Protein AF-A0A015JBI1-F1 (afdb_monomer_lite)

Foldseek 3Di:
DDDDDPPPDPPPCPDPDPVVLVVLLVVLVVVCVVVDVVLVVVLVPPPDDPCLLVVLQVLPPDDDDDPVQVSVQVSLSSLLSQLVVVVVVVDDLQRSLQVSQVSNLHDPVSSVLSSVQNVSCVSRVGGDRPPVVVPPPDPDPCPDPRLVVVLVVVCVVVVVPDDPVRVVCCCQVPVCVSVVNDDDDPDD

Secondary structure (DSSP, 8-state):
--------------S-SHHHHHHHHHHHHHHHHHH-SHHHHHHH----TTSTTHHHHTTTS--SSS-HHHHHHHHHHHHHHHHHHHHHTT--HHHHHHHHHHHTT--HHHHHHHHHHHHHHHHHSSPPP-GGGGG----SGGG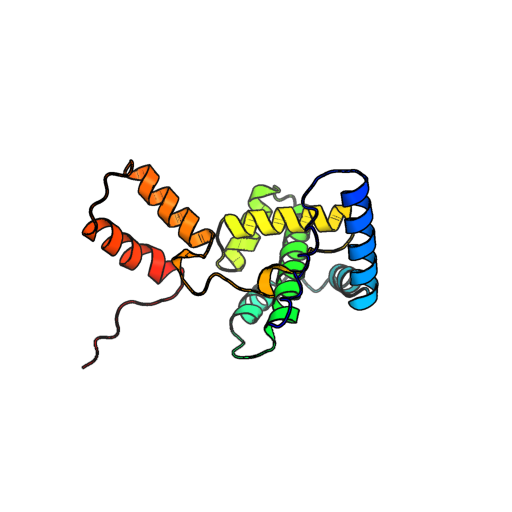-HHHHHHHHHHHHHTTT---HHHHHHHIIIIITGGGT--S-----

Sequence (188 aa):
METLKKFKRPLVNLGNSRTTKYRKKIKASENQKKNGQTLFQLLSKKSSQENLGSELQDIDNQNEGELKEKNGHKMRLKATQYYFHLLERGHSKLNASQMVAEMLNRGVWFARCVRSWAKAFKNYGDIPKDNRRQYFKGSSLIDDEDIQLKVASYLRQHKFDVTVNSFCNFVNEEILPSIGIENKTTIR

pLDDT: mean 71.08, std 17.59, range [32.5, 94.06]

Radius of gyration: 20.52 Å; chains: 1; bounding box: 66×52×52 Å

Structure (mmCIF, N/CA/C/O backbone):
data_AF-A0A015JBI1-F1
#
_entry.id   AF-A0A015JBI1-F1
#
loop_
_atom_site.group_PDB
_atom_site.id
_atom_site.type_symbol
_atom_site.label_atom_id
_atom_site.label_alt_id
_atom_site.label_comp_id
_atom_site.label_asym_id
_atom_site.label_entity_id
_atom_site.label_seq_id
_atom_site.pdbx_PDB_ins_code
_atom_site.Cartn_x
_atom_site.Cartn_y
_atom_site.Cartn_z
_atom_site.occupancy
_atom_site.B_iso_or_equiv
_atom_site.auth_seq_id
_atom_site.auth_comp_id
_atom_site.auth_asym_id
_atom_site.auth_atom_id
_atom_site.pdbx_PDB_model_num
ATOM 1 N N . MET A 1 1 ? -43.935 8.829 -20.723 1.00 40.88 1 MET A N 1
ATOM 2 C CA . MET A 1 1 ? -43.274 7.762 -19.937 1.00 40.88 1 MET A CA 1
ATOM 3 C C . MET A 1 1 ? -42.010 7.354 -20.677 1.00 40.88 1 MET A C 1
ATOM 5 O O . MET A 1 1 ? -42.057 6.471 -21.523 1.00 40.88 1 MET A O 1
ATOM 9 N N . GLU A 1 2 ? -40.905 8.064 -20.449 1.00 47.34 2 GLU A N 1
ATOM 10 C CA . GLU A 1 2 ? -39.621 7.738 -21.078 1.00 47.34 2 GLU A CA 1
ATOM 11 C C . GLU A 1 2 ? -39.085 6.420 -20.510 1.00 47.34 2 GLU A C 1
ATOM 13 O O . GLU A 1 2 ? -38.952 6.242 -19.298 1.00 47.34 2 GLU A O 1
ATOM 18 N N . THR A 1 3 ? -38.797 5.463 -21.386 1.00 50.22 3 THR A N 1
ATOM 19 C CA . THR A 1 3 ? -38.217 4.179 -20.996 1.00 50.22 3 THR A CA 1
ATOM 20 C C . THR A 1 3 ? -36.777 4.394 -20.541 1.00 50.22 3 THR A C 1
ATOM 22 O O . THR A 1 3 ? -35.885 4.605 -21.365 1.00 50.22 3 THR A O 1
ATOM 25 N N . LEU A 1 4 ? -36.534 4.323 -19.230 1.00 53.81 4 LEU A N 1
ATOM 26 C CA . LEU A 1 4 ? -35.191 4.381 -18.653 1.00 53.81 4 LEU A CA 1
ATOM 27 C C . LEU A 1 4 ? -34.307 3.281 -19.262 1.00 53.81 4 LEU A C 1
ATOM 29 O O . LEU A 1 4 ? -34.479 2.084 -19.007 1.00 53.81 4 LEU A O 1
ATOM 33 N N . LYS A 1 5 ? -33.341 3.697 -20.086 1.00 53.53 5 LYS A N 1
ATOM 34 C CA . LYS A 1 5 ? -32.366 2.822 -20.742 1.00 53.53 5 LYS A CA 1
ATOM 35 C C . LYS A 1 5 ? -31.502 2.176 -19.657 1.00 53.53 5 LYS A C 1
ATOM 37 O O . LYS A 1 5 ? -30.663 2.834 -19.044 1.00 53.53 5 LYS A O 1
ATOM 42 N N . LYS A 1 6 ? -31.709 0.883 -19.386 1.00 47.25 6 LYS A N 1
ATOM 43 C CA . LYS A 1 6 ? -30.896 0.130 -18.419 1.00 47.25 6 LYS A CA 1
ATOM 44 C C . LYS A 1 6 ? -29.436 0.139 -18.882 1.00 47.25 6 LYS A C 1
ATOM 46 O O . LYS A 1 6 ? -29.068 -0.595 -19.799 1.00 47.25 6 LYS A O 1
ATOM 51 N N . PHE A 1 7 ? -28.595 0.949 -18.241 1.00 46.84 7 PHE A N 1
ATOM 52 C CA . PHE A 1 7 ? -27.147 0.882 -18.408 1.00 46.84 7 PHE A CA 1
ATOM 53 C C . PHE A 1 7 ? -26.671 -0.499 -17.942 1.00 46.84 7 PHE A C 1
ATOM 55 O O . PHE A 1 7 ? -26.596 -0.779 -16.744 1.00 46.84 7 PHE A O 1
ATOM 62 N N . LYS A 1 8 ? -26.355 -1.390 -18.889 1.00 51.53 8 LYS A N 1
ATOM 63 C CA . LYS A 1 8 ? -25.637 -2.629 -18.582 1.00 51.53 8 LYS A CA 1
ATOM 64 C C . LYS A 1 8 ? -24.256 -2.227 -18.074 1.00 51.53 8 LYS A C 1
ATOM 66 O O . LYS A 1 8 ? -23.408 -1.806 -18.858 1.00 51.53 8 LYS A O 1
ATOM 71 N N . ARG A 1 9 ? -24.028 -2.336 -16.762 1.00 50.50 9 ARG A N 1
ATOM 72 C CA . ARG A 1 9 ? -22.676 -2.213 -16.206 1.00 50.50 9 ARG A CA 1
ATOM 73 C C . ARG A 1 9 ? -21.798 -3.254 -16.910 1.00 50.50 9 ARG A C 1
ATOM 75 O O . ARG A 1 9 ? -22.197 -4.422 -16.948 1.00 50.50 9 ARG A O 1
ATOM 82 N N . PRO A 1 10 ? -20.643 -2.882 -17.484 1.00 53.31 10 PRO A N 1
ATOM 83 C CA . PRO A 1 10 ? -19.740 -3.878 -18.034 1.00 53.31 10 PRO A CA 1
ATOM 84 C C . PRO A 1 10 ? -19.352 -4.834 -16.906 1.00 53.31 10 PRO A C 1
ATOM 86 O O . PRO A 1 10 ? -18.936 -4.399 -15.832 1.00 53.31 10 PRO A O 1
ATOM 89 N N . LEU A 1 11 ? -19.525 -6.138 -17.132 1.00 47.62 11 LEU A N 1
ATOM 90 C CA . LEU A 1 11 ? -19.112 -7.158 -16.173 1.00 47.62 11 LEU A CA 1
ATOM 91 C C . LEU A 1 11 ? -17.609 -7.004 -15.923 1.00 47.62 11 LEU A C 1
ATOM 93 O O . LEU A 1 11 ? -16.777 -7.332 -16.780 1.00 47.62 11 LEU A O 1
ATOM 97 N N . VAL A 1 12 ? -17.257 -6.487 -14.745 1.00 50.44 12 VAL A N 1
ATOM 98 C CA . VAL A 1 12 ? -15.873 -6.419 -14.285 1.00 50.44 12 VAL A CA 1
ATOM 99 C C . VAL A 1 12 ? -15.465 -7.848 -13.958 1.00 50.44 12 VAL A C 1
ATOM 101 O O . VAL A 1 12 ? -15.754 -8.383 -12.892 1.00 50.44 12 VAL A O 1
ATOM 104 N N . ASN A 1 13 ? -14.845 -8.509 -14.931 1.00 53.72 13 ASN A N 1
ATOM 105 C CA . ASN A 1 13 ? -14.406 -9.889 -14.798 1.00 53.72 13 ASN A CA 1
ATOM 106 C C . ASN A 1 13 ? -13.188 -9.942 -13.863 1.00 53.72 13 ASN A C 1
ATOM 108 O O . ASN A 1 13 ? -12.040 -9.843 -14.298 1.00 53.72 13 ASN A O 1
ATOM 112 N N . LEU A 1 14 ? -13.454 -10.082 -12.565 1.00 55.12 14 LEU A N 1
ATOM 113 C CA . LEU A 1 14 ? -12.445 -10.206 -11.508 1.00 55.12 14 LEU A CA 1
ATOM 114 C C . LEU A 1 14 ? -11.926 -11.647 -11.336 1.00 55.12 14 LEU A C 1
ATOM 116 O O . LEU A 1 14 ? -11.033 -11.883 -10.530 1.00 55.12 14 LEU A O 1
ATOM 120 N N . GLY A 1 15 ? -12.431 -12.598 -12.128 1.00 60.72 15 GLY A N 1
ATOM 121 C CA . GLY A 1 15 ? -12.088 -14.017 -12.033 1.00 60.72 15 GLY A CA 1
ATOM 122 C C . GLY A 1 15 ? -10.672 -14.392 -12.496 1.00 60.72 15 GLY A C 1
ATOM 123 O O . GLY A 1 15 ? -9.935 -13.608 -13.102 1.00 60.72 15 GLY A O 1
ATOM 124 N N . ASN A 1 16 ? -10.304 -15.645 -12.223 1.00 67.69 16 ASN A N 1
ATOM 125 C CA . ASN A 1 16 ? -9.007 -16.234 -12.575 1.00 67.69 16 ASN A CA 1
ATOM 126 C C . ASN A 1 16 ? -9.079 -17.184 -13.791 1.00 67.69 16 ASN A C 1
ATOM 128 O O . ASN A 1 16 ? -8.169 -17.985 -14.009 1.00 67.69 16 ASN A O 1
ATOM 132 N N . SER A 1 17 ? -10.162 -17.119 -14.574 1.00 79.56 17 SER A N 1
ATOM 133 C CA . SER A 1 17 ? -10.359 -17.985 -15.741 1.00 79.56 17 SER A CA 1
ATOM 134 C C . SER A 1 17 ? -9.333 -17.698 -16.844 1.00 79.56 17 SER A C 1
ATOM 136 O O . SER A 1 17 ? -8.745 -16.610 -16.919 1.00 79.56 17 SER A O 1
ATOM 138 N N . ARG A 1 18 ? -9.134 -18.674 -17.742 1.00 76.81 18 ARG A N 1
ATOM 139 C CA . ARG A 1 18 ? -8.237 -18.548 -18.903 1.00 76.81 18 ARG A CA 1
ATOM 140 C C . ARG A 1 18 ? -8.594 -17.322 -19.753 1.00 76.81 18 ARG A C 1
ATOM 142 O O . ARG A 1 18 ? -7.717 -16.525 -20.085 1.00 76.81 18 ARG A O 1
ATOM 149 N N . THR A 1 19 ? -9.886 -17.119 -20.003 1.00 75.19 19 THR A N 1
ATOM 150 C CA . THR A 1 19 ? -10.426 -15.972 -20.746 1.00 75.19 19 THR A CA 1
ATOM 151 C C . THR A 1 19 ? -10.099 -14.643 -20.067 1.00 75.19 19 THR A C 1
ATOM 153 O O . THR A 1 19 ? -9.666 -13.696 -20.725 1.00 75.19 19 THR A O 1
ATOM 156 N N . THR A 1 20 ? -10.248 -14.558 -18.741 1.00 77.25 20 THR A N 1
ATOM 157 C CA . THR A 1 20 ? -9.944 -13.331 -17.995 1.00 77.25 20 THR A CA 1
ATOM 158 C C . THR A 1 20 ? -8.451 -13.001 -18.022 1.00 77.25 20 THR A C 1
ATOM 160 O O . THR A 1 20 ? -8.090 -11.840 -18.219 1.00 77.25 20 THR A O 1
ATOM 163 N N . LYS A 1 21 ? -7.572 -14.003 -17.879 1.00 78.38 21 LYS A N 1
ATOM 164 C CA . LYS A 1 21 ? -6.112 -13.818 -17.985 1.00 78.38 21 LYS A CA 1
ATOM 165 C C . LYS A 1 21 ? -5.699 -13.308 -19.367 1.00 78.38 21 LYS A C 1
ATOM 167 O O . LYS A 1 21 ? -4.930 -12.353 -19.454 1.00 78.38 21 LYS A O 1
ATOM 172 N N . TYR A 1 22 ? -6.248 -13.898 -20.432 1.00 80.38 22 TYR A N 1
ATOM 173 C CA . TYR A 1 22 ? -5.978 -13.483 -21.811 1.00 80.38 22 TYR A CA 1
ATOM 174 C C . TYR A 1 22 ? -6.364 -12.016 -22.057 1.00 80.38 22 TYR A C 1
ATOM 176 O O . TYR A 1 22 ? -5.545 -11.229 -22.525 1.00 80.38 22 TYR A O 1
ATOM 184 N N . ARG A 1 23 ? -7.568 -11.604 -21.637 1.00 76.44 23 ARG A N 1
ATOM 185 C CA . ARG A 1 23 ? -8.025 -10.208 -21.771 1.00 76.44 23 ARG A CA 1
ATOM 186 C C . ARG A 1 23 ? -7.168 -9.220 -20.977 1.00 76.44 23 ARG A C 1
ATOM 188 O O . ARG A 1 23 ? -6.858 -8.146 -21.485 1.00 76.44 23 ARG A O 1
ATOM 195 N N . LYS A 1 24 ? -6.754 -9.577 -19.752 1.00 77.12 24 LYS A N 1
ATOM 196 C CA . LYS A 1 24 ? -5.825 -8.756 -18.948 1.00 77.12 24 LYS A CA 1
ATOM 197 C C . LYS A 1 24 ? -4.499 -8.538 -19.685 1.00 77.12 24 LYS A C 1
ATOM 199 O O . LYS A 1 24 ? -4.008 -7.415 -19.703 1.00 77.12 24 LYS A O 1
ATOM 204 N N . LYS A 1 25 ? -3.972 -9.580 -20.339 1.00 81.00 25 LYS A N 1
ATOM 205 C CA . LYS A 1 25 ? -2.743 -9.507 -21.143 1.00 81.00 25 LYS A CA 1
ATOM 206 C C . LYS A 1 25 ? -2.892 -8.589 -22.363 1.00 81.00 25 LYS A C 1
ATOM 208 O O . LYS A 1 25 ? -2.016 -7.762 -22.589 1.00 81.00 25 LYS A O 1
ATOM 213 N N . ILE A 1 26 ? -4.002 -8.682 -23.104 1.00 80.94 26 ILE A N 1
ATOM 214 C CA . ILE A 1 26 ? -4.281 -7.771 -24.233 1.00 80.94 26 ILE A CA 1
ATOM 215 C C . ILE A 1 26 ? -4.327 -6.319 -23.754 1.00 80.94 26 ILE A C 1
ATOM 217 O O . ILE A 1 26 ? -3.608 -5.478 -24.284 1.00 80.94 26 ILE A O 1
ATOM 221 N N . LYS A 1 27 ? -5.109 -6.037 -22.705 1.00 79.69 27 LYS A N 1
ATOM 222 C CA . LYS A 1 27 ? -5.266 -4.675 -22.179 1.00 79.69 27 LYS A CA 1
ATOM 223 C C . LYS A 1 27 ? -3.937 -4.080 -21.696 1.00 79.69 27 LYS A C 1
ATOM 225 O O . LYS A 1 27 ? -3.687 -2.898 -21.902 1.00 79.69 27 LYS A O 1
ATOM 230 N N . ALA A 1 28 ? -3.078 -4.891 -21.075 1.00 74.81 28 ALA A N 1
ATOM 231 C CA . ALA A 1 28 ? -1.731 -4.473 -20.689 1.00 74.81 28 ALA A CA 1
ATOM 232 C C . ALA A 1 28 ? -0.870 -4.115 -21.914 1.00 74.81 28 ALA A C 1
ATOM 234 O O . ALA A 1 28 ? -0.234 -3.067 -21.926 1.00 74.81 28 ALA A O 1
ATOM 235 N N . SER A 1 29 ? -0.908 -4.924 -22.978 1.00 74.56 29 SER A N 1
ATOM 236 C CA . SER A 1 29 ? -0.188 -4.627 -24.224 1.00 74.56 29 SER A CA 1
ATOM 237 C C . SER A 1 29 ? -0.685 -3.343 -24.901 1.00 74.56 29 SER A C 1
ATOM 239 O O . SER A 1 29 ? 0.114 -2.532 -25.364 1.00 74.56 29 SER A O 1
ATOM 241 N N . GLU A 1 30 ? -1.998 -3.103 -24.918 1.00 78.50 30 GLU A N 1
ATOM 242 C CA . GLU A 1 30 ? -2.571 -1.846 -25.417 1.00 78.50 30 GLU A CA 1
ATOM 243 C C . GLU A 1 30 ? -2.115 -0.641 -24.586 1.00 78.50 30 GLU A C 1
ATOM 245 O O . GLU A 1 30 ? -1.764 0.401 -25.139 1.00 78.50 30 GLU A O 1
ATOM 250 N N . ASN A 1 31 ? -2.084 -0.780 -23.259 1.00 72.19 31 ASN A N 1
ATOM 251 C CA . ASN A 1 31 ? -1.609 0.269 -22.362 1.00 72.19 31 ASN A CA 1
ATOM 252 C C . ASN A 1 31 ? -0.119 0.574 -22.558 1.00 72.19 31 ASN A C 1
ATOM 254 O O . ASN A 1 31 ? 0.244 1.747 -22.577 1.00 72.19 31 ASN A O 1
ATOM 258 N N . GLN A 1 32 ? 0.725 -0.444 -22.751 1.00 67.56 32 GLN A N 1
ATOM 259 C CA . GLN A 1 32 ? 2.146 -0.267 -23.075 1.00 67.56 32 GLN A CA 1
ATOM 260 C C . GLN A 1 32 ? 2.338 0.527 -24.369 1.00 67.56 32 GLN A C 1
ATOM 262 O O . GLN A 1 32 ? 3.143 1.452 -24.408 1.00 67.56 32 GLN A O 1
ATOM 267 N N . LYS A 1 33 ? 1.566 0.208 -25.418 1.00 70.88 33 LYS A N 1
ATOM 268 C CA . LYS A 1 33 ? 1.605 0.954 -26.686 1.00 70.88 33 LYS A CA 1
ATOM 269 C C . LYS A 1 33 ? 1.184 2.414 -26.496 1.00 70.88 33 LYS A C 1
ATOM 271 O O . LYS A 1 33 ? 1.823 3.302 -27.045 1.00 70.88 33 LYS A O 1
ATOM 276 N N . LYS A 1 34 ? 0.146 2.670 -25.688 1.00 69.00 34 LYS A N 1
ATOM 277 C CA . LYS A 1 34 ? -0.359 4.028 -25.400 1.00 69.00 34 LYS A CA 1
ATOM 278 C C . LYS A 1 34 ? 0.589 4.868 -24.545 1.00 69.00 34 LYS A C 1
ATOM 280 O O . LYS A 1 34 ? 0.677 6.071 -24.750 1.00 69.00 34 LYS A O 1
ATOM 285 N N . ASN A 1 35 ? 1.261 4.260 -23.572 1.00 62.84 35 ASN A N 1
ATOM 286 C CA . ASN A 1 35 ? 2.146 4.975 -22.649 1.00 62.84 35 ASN A CA 1
ATOM 287 C C . ASN A 1 35 ? 3.559 5.200 -23.232 1.00 62.84 35 ASN A C 1
ATOM 289 O O . ASN A 1 35 ? 4.393 5.837 -22.584 1.00 62.84 35 ASN A O 1
ATOM 293 N N . GLY A 1 36 ? 3.849 4.652 -24.419 1.00 54.88 36 GLY A N 1
ATOM 294 C CA . GLY A 1 36 ? 5.217 4.461 -24.897 1.00 54.88 36 GLY A CA 1
ATOM 295 C C . GLY A 1 36 ? 5.956 3.452 -24.011 1.00 54.88 36 GLY A C 1
ATOM 296 O O . GLY A 1 36 ? 5.516 3.121 -22.913 1.00 54.88 36 GLY A O 1
ATOM 297 N N . GLN A 1 37 ? 7.110 2.951 -24.436 1.00 54.75 37 GLN A N 1
ATOM 298 C CA . GLN A 1 37 ? 7.952 2.039 -23.643 1.00 54.75 37 GLN A CA 1
ATOM 299 C C . GLN A 1 37 ? 8.601 2.718 -22.410 1.00 54.75 37 GLN A C 1
ATOM 301 O O . GLN A 1 37 ? 9.701 2.352 -22.001 1.00 54.75 37 GLN A O 1
ATOM 306 N N . THR A 1 38 ? 7.922 3.688 -21.787 1.00 56.00 38 THR A N 1
ATOM 307 C CA . THR A 1 38 ? 8.390 4.540 -20.683 1.00 56.00 38 THR A CA 1
ATOM 308 C C . THR A 1 38 ? 8.986 3.733 -19.540 1.00 56.00 38 THR A C 1
ATOM 310 O O . THR A 1 38 ? 9.925 4.181 -18.895 1.00 56.00 38 THR A O 1
ATOM 313 N N . LEU A 1 39 ? 8.464 2.534 -19.283 1.00 55.16 39 LEU A N 1
ATOM 314 C CA . LEU A 1 39 ? 8.881 1.734 -18.141 1.00 55.16 39 LEU A CA 1
ATOM 315 C C . LEU A 1 39 ? 10.189 0.965 -18.358 1.00 55.16 39 LEU A C 1
ATOM 317 O O . LEU A 1 39 ? 11.022 0.960 -17.456 1.00 55.16 39 LEU A O 1
ATOM 321 N N . PHE A 1 40 ? 10.401 0.364 -19.536 1.00 55.22 40 PHE A N 1
ATOM 322 C CA . PHE A 1 40 ? 11.713 -0.196 -19.887 1.00 55.22 40 PHE A CA 1
ATOM 323 C C . PHE A 1 40 ? 12.753 0.922 -19.939 1.00 55.22 40 PHE A C 1
ATOM 325 O O . PHE A 1 40 ? 13.835 0.767 -19.398 1.00 55.22 40 PHE A O 1
ATOM 332 N N . GLN A 1 41 ? 12.387 2.089 -20.468 1.00 57.69 41 GLN A N 1
ATOM 333 C CA . GLN A 1 41 ? 13.255 3.266 -20.498 1.00 57.69 41 GLN A CA 1
ATOM 334 C C . GLN A 1 41 ? 13.618 3.792 -19.098 1.00 57.69 41 GLN A C 1
ATOM 336 O O . GLN A 1 41 ? 14.758 4.196 -18.879 1.00 57.69 41 GLN A O 1
ATOM 341 N N . LEU A 1 42 ? 12.684 3.756 -18.138 1.00 55.50 42 LEU A N 1
ATOM 342 C CA . LEU A 1 42 ? 12.954 4.111 -16.740 1.00 55.50 42 LEU A CA 1
ATOM 343 C C . LEU A 1 42 ? 13.793 3.047 -16.012 1.00 55.50 42 LEU A C 1
ATOM 345 O O . LEU A 1 42 ? 14.651 3.411 -15.223 1.00 55.50 42 LEU A O 1
ATOM 349 N N . LEU A 1 43 ? 13.573 1.754 -16.277 1.00 54.66 43 LEU A N 1
ATOM 350 C CA . LEU A 1 43 ? 14.394 0.665 -15.724 1.00 54.66 43 LEU A CA 1
ATOM 351 C C . LEU A 1 43 ? 15.812 0.648 -16.326 1.00 54.66 43 LEU A C 1
ATOM 353 O O . LEU A 1 43 ? 16.769 0.297 -15.644 1.00 54.66 43 LEU A O 1
ATOM 357 N N . SER A 1 44 ? 15.958 1.033 -17.597 1.00 50.97 44 SER A N 1
ATOM 358 C CA . SER A 1 44 ? 17.243 1.114 -18.301 1.00 50.97 44 SER A CA 1
ATOM 359 C C . SER A 1 44 ? 18.042 2.373 -17.964 1.00 50.97 44 SER A C 1
ATOM 361 O O . SER A 1 44 ? 19.268 2.352 -18.078 1.00 50.97 44 SER A O 1
ATOM 363 N N . LYS A 1 45 ? 17.396 3.459 -17.512 1.00 51.78 45 LYS A N 1
ATOM 364 C CA . LYS A 1 45 ? 18.088 4.582 -16.866 1.00 51.78 45 LYS A CA 1
ATOM 365 C C . LYS A 1 45 ? 18.570 4.127 -15.485 1.00 51.78 45 LYS A C 1
ATOM 367 O O . LYS A 1 45 ? 17.951 4.413 -14.469 1.00 51.78 45 LYS A O 1
ATOM 372 N N . LYS A 1 46 ? 19.708 3.429 -15.448 1.00 47.38 46 LYS A N 1
ATOM 373 C CA . LYS A 1 46 ? 20.541 3.319 -14.245 1.00 47.38 46 LYS A CA 1
ATOM 374 C C . LYS A 1 46 ? 20.998 4.732 -13.866 1.00 47.38 46 LYS A C 1
ATOM 376 O O . LYS A 1 46 ? 22.052 5.173 -14.307 1.00 47.38 46 LYS A O 1
ATOM 381 N N . SER A 1 47 ? 20.188 5.474 -13.119 1.00 39.59 47 SER A N 1
ATOM 382 C CA . SER A 1 47 ? 20.603 6.751 -12.542 1.00 39.59 47 SER A CA 1
ATOM 383 C C . SER A 1 47 ? 21.126 6.519 -11.130 1.00 39.59 47 SER A C 1
ATOM 385 O O . SER A 1 47 ? 20.427 5.970 -10.282 1.00 39.59 47 SER A O 1
ATOM 387 N N . SER A 1 48 ? 22.384 6.909 -10.955 1.00 44.56 48 SER A N 1
ATOM 388 C CA . SER A 1 48 ? 23.198 7.082 -9.753 1.00 44.56 48 SER A CA 1
ATOM 389 C C . SER A 1 48 ? 22.466 6.993 -8.408 1.00 44.56 48 SER A C 1
ATOM 391 O O . SER A 1 48 ? 21.478 7.673 -8.147 1.00 44.56 48 SER A O 1
ATOM 393 N N . GLN A 1 49 ? 23.019 6.150 -7.538 1.00 49.94 49 GLN A N 1
ATOM 394 C CA . GLN A 1 49 ? 22.420 5.573 -6.333 1.00 49.94 49 GLN A CA 1
ATOM 395 C C . GLN A 1 49 ? 22.108 6.552 -5.182 1.00 49.94 49 GLN A C 1
ATOM 397 O O . GLN A 1 49 ? 21.627 6.095 -4.148 1.00 49.94 49 GLN A O 1
ATOM 402 N N . GLU A 1 50 ? 22.338 7.858 -5.336 1.00 44.25 50 GLU A N 1
ATOM 403 C CA . GLU A 1 50 ? 22.392 8.799 -4.204 1.00 44.25 50 GLU A CA 1
ATOM 404 C C . GLU A 1 50 ? 21.249 9.828 -4.148 1.00 44.25 50 GLU A C 1
ATOM 406 O O . GLU A 1 50 ? 21.068 10.456 -3.114 1.00 44.25 50 GLU A O 1
ATOM 411 N N . ASN A 1 51 ? 20.417 9.968 -5.190 1.00 47.56 51 ASN A N 1
ATOM 412 C CA . ASN A 1 51 ? 19.441 11.078 -5.279 1.00 47.56 51 ASN A CA 1
ATOM 413 C C . ASN A 1 51 ? 17.972 10.645 -5.443 1.00 47.56 51 ASN A C 1
ATOM 415 O O . ASN A 1 51 ? 17.134 11.366 -5.972 1.00 47.56 51 ASN A O 1
ATOM 419 N N . LEU A 1 52 ? 17.671 9.413 -5.046 1.00 51.66 52 LEU A N 1
ATOM 420 C CA . LEU A 1 52 ? 16.421 8.729 -5.381 1.00 5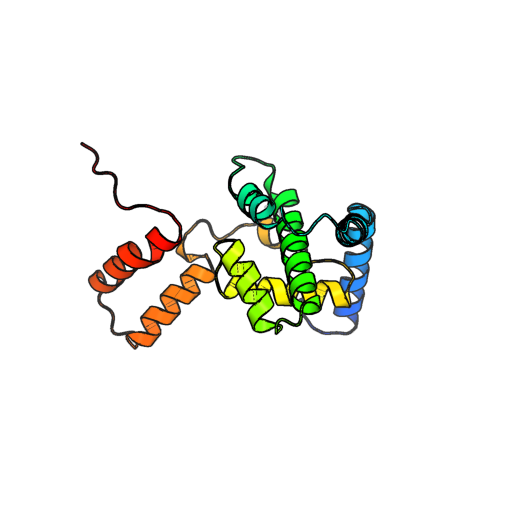1.66 52 LEU A CA 1
ATOM 421 C C . LEU A 1 52 ? 15.364 8.803 -4.254 1.00 51.66 52 LEU A C 1
ATOM 423 O O . LEU A 1 52 ? 14.163 8.847 -4.526 1.00 51.66 52 LEU A O 1
ATOM 427 N N . GLY A 1 53 ? 15.797 8.872 -2.989 1.00 49.62 53 GLY A N 1
ATOM 428 C CA . GLY A 1 53 ? 14.898 9.022 -1.835 1.00 49.62 53 GLY A CA 1
ATOM 429 C C . GLY A 1 53 ? 14.162 10.368 -1.812 1.00 49.62 53 GLY A C 1
ATOM 430 O O . GLY A 1 53 ? 12.956 10.400 -1.576 1.00 49.62 53 GLY A O 1
ATOM 431 N N . SER A 1 54 ? 14.863 11.454 -2.151 1.00 51.22 54 SER A N 1
ATOM 432 C CA . SER A 1 54 ? 14.303 12.807 -2.297 1.00 51.22 54 SER A CA 1
ATOM 433 C C . SER A 1 54 ? 13.231 12.865 -3.394 1.00 51.22 54 SER A C 1
ATOM 435 O O . SER A 1 54 ? 12.126 13.355 -3.181 1.00 51.22 54 SER A O 1
ATOM 437 N N . GLU A 1 55 ? 13.491 12.221 -4.533 1.00 52.91 55 GLU A N 1
ATOM 438 C CA . GLU A 1 55 ? 12.618 12.246 -5.713 1.00 52.91 55 GLU A CA 1
ATOM 439 C C . GLU A 1 55 ? 11.275 11.488 -5.555 1.00 52.91 55 GLU A C 1
ATOM 441 O O . GLU A 1 55 ? 10.440 11.514 -6.467 1.00 52.91 55 GLU A O 1
ATOM 446 N N . LEU A 1 56 ? 11.083 10.742 -4.457 1.00 52.44 56 LEU A N 1
ATOM 447 C CA . LEU A 1 56 ? 9.816 10.089 -4.088 1.00 52.44 56 LEU A CA 1
ATOM 448 C C . LEU A 1 56 ? 8.971 10.962 -3.153 1.00 52.44 56 LEU A C 1
ATOM 450 O O . LEU A 1 56 ? 7.753 11.001 -3.325 1.00 52.44 56 LEU A O 1
ATOM 454 N N . GLN A 1 57 ? 9.609 11.659 -2.208 1.00 50.84 57 GLN A N 1
ATOM 455 C CA . GLN A 1 57 ? 8.953 12.593 -1.284 1.00 50.84 57 GLN A CA 1
ATOM 456 C C . GLN A 1 57 ? 8.379 13.807 -2.030 1.00 50.84 57 GLN A C 1
ATOM 458 O O . GLN A 1 57 ? 7.248 14.219 -1.774 1.00 50.84 57 GLN A O 1
ATOM 463 N N . ASP A 1 58 ? 9.095 14.296 -3.045 1.00 46.62 58 ASP A N 1
ATOM 464 C CA . ASP A 1 58 ? 8.682 15.455 -3.848 1.00 46.62 58 ASP A CA 1
ATOM 465 C C . ASP A 1 58 ? 7.434 15.209 -4.721 1.00 46.62 58 ASP A C 1
ATOM 467 O O . ASP A 1 58 ? 6.816 16.151 -5.216 1.00 46.62 58 ASP A O 1
ATOM 471 N N . ILE A 1 59 ? 7.024 13.949 -4.922 1.00 51.88 59 ILE A N 1
ATOM 472 C CA . ILE A 1 59 ? 5.869 13.604 -5.769 1.00 51.88 59 ILE A CA 1
ATOM 473 C C . ILE A 1 59 ? 4.530 13.814 -5.045 1.00 51.88 59 ILE A C 1
ATOM 475 O O . ILE A 1 59 ? 3.527 14.077 -5.719 1.00 51.88 59 ILE A O 1
ATOM 479 N N . ASP A 1 60 ? 4.506 13.700 -3.711 1.00 44.06 60 ASP A N 1
ATOM 480 C CA . ASP A 1 60 ? 3.289 13.863 -2.896 1.00 44.06 60 ASP A CA 1
ATOM 481 C C . ASP A 1 60 ? 3.043 15.336 -2.495 1.00 44.06 60 ASP A C 1
ATOM 483 O O . ASP A 1 60 ? 1.892 15.722 -2.303 1.00 44.06 60 ASP A O 1
ATOM 487 N N . ASN A 1 61 ? 4.083 16.185 -2.452 1.00 44.78 61 ASN A N 1
ATOM 488 C CA . ASN A 1 61 ? 3.996 17.571 -1.950 1.00 44.78 61 ASN A CA 1
ATOM 489 C C . ASN A 1 61 ? 3.458 18.614 -2.945 1.00 44.78 61 ASN A C 1
ATOM 491 O O . ASN A 1 61 ? 3.206 19.756 -2.568 1.00 44.78 61 ASN A O 1
ATOM 495 N N . GLN A 1 62 ? 3.244 18.254 -4.207 1.00 41.09 62 GLN A N 1
ATOM 496 C CA . GLN A 1 62 ? 2.541 19.110 -5.160 1.00 41.09 62 GLN A CA 1
ATOM 497 C C . GLN A 1 62 ? 1.210 18.444 -5.505 1.00 41.09 62 GLN A C 1
ATOM 499 O O . GLN A 1 62 ? 1.197 17.259 -5.838 1.00 41.09 62 GLN A O 1
ATOM 504 N N . ASN A 1 63 ? 0.103 19.196 -5.458 1.00 43.56 63 ASN A N 1
ATOM 505 C CA . ASN A 1 63 ? -0.992 19.211 -6.449 1.00 43.56 63 ASN A CA 1
ATOM 506 C C . ASN A 1 63 ? -2.393 19.367 -5.820 1.00 43.56 63 ASN A C 1
ATOM 508 O O . ASN A 1 63 ? -3.073 18.390 -5.467 1.00 43.56 63 ASN A O 1
ATOM 512 N N . GLU A 1 64 ? -2.888 20.604 -5.843 1.00 36.50 64 GLU A N 1
ATOM 513 C CA . GLU A 1 64 ? -4.305 20.882 -6.080 1.00 36.50 64 GLU A CA 1
ATOM 514 C C . GLU A 1 64 ? -4.629 20.718 -7.576 1.00 36.50 64 GLU A C 1
ATOM 516 O O . GLU A 1 64 ? -3.781 20.986 -8.419 1.00 36.50 64 GLU A O 1
ATOM 521 N N . GLY A 1 65 ? -5.845 20.255 -7.890 1.00 42.22 65 GLY A N 1
ATOM 522 C CA . GLY A 1 65 ? -6.468 20.376 -9.218 1.00 42.22 65 GLY A CA 1
ATOM 523 C C . GLY A 1 65 ? -5.870 19.558 -10.379 1.00 42.22 65 GLY A C 1
ATOM 524 O O . GLY A 1 65 ? -4.776 19.797 -10.859 1.00 42.22 65 GLY A O 1
ATOM 525 N N . GLU A 1 66 ? -6.635 18.608 -10.913 1.00 32.50 66 GLU A N 1
ATOM 526 C CA . GLU A 1 66 ? -6.557 18.122 -12.312 1.00 32.50 66 GLU A CA 1
ATOM 527 C C . GLU A 1 66 ? -5.369 17.245 -12.807 1.00 32.50 66 GLU A C 1
ATOM 529 O O . GLU A 1 66 ? -5.575 16.436 -13.711 1.00 32.50 66 GLU A O 1
ATOM 534 N N . LEU A 1 67 ? -4.174 17.229 -12.196 1.00 37.16 67 LEU A N 1
ATOM 535 C CA . LEU A 1 67 ? -3.002 16.446 -12.689 1.00 37.16 67 LEU A CA 1
ATOM 536 C C . LEU A 1 67 ? -2.828 15.009 -12.119 1.00 37.16 67 LEU A C 1
ATOM 538 O O . LEU A 1 67 ? -1.841 14.316 -12.397 1.00 37.16 67 LEU A O 1
ATOM 542 N N . LYS A 1 68 ? -3.782 14.515 -11.320 1.00 44.16 68 LYS A N 1
ATOM 543 C CA . LYS A 1 68 ? -3.580 13.359 -10.412 1.00 44.16 68 LYS A CA 1
ATOM 544 C C . LYS A 1 68 ? -3.573 11.968 -11.073 1.00 44.16 68 LYS A C 1
ATOM 546 O O . LYS A 1 68 ? -2.941 11.050 -10.545 1.00 44.16 68 LYS A O 1
ATOM 551 N N . GLU A 1 69 ? -4.211 11.781 -12.231 1.00 41.72 69 GLU A N 1
ATOM 552 C CA . GLU A 1 69 ? -4.341 10.451 -12.864 1.00 41.72 69 GLU A CA 1
ATOM 553 C C . GLU A 1 69 ? -3.017 9.953 -13.480 1.00 41.72 69 GLU A C 1
ATOM 555 O O . GLU A 1 69 ? -2.643 8.784 -13.336 1.00 41.72 69 GLU A O 1
ATOM 560 N N . LYS A 1 70 ? -2.249 10.869 -14.089 1.00 49.47 70 LYS A N 1
ATOM 561 C CA . LYS A 1 70 ? -0.883 10.604 -14.574 1.00 49.47 70 LYS A CA 1
ATOM 562 C C . LYS A 1 70 ? 0.089 10.388 -13.407 1.00 49.47 70 LYS A C 1
ATOM 564 O O . LYS A 1 70 ? 0.996 9.559 -13.515 1.00 49.47 70 LYS A O 1
ATOM 569 N N . ASN A 1 71 ? -0.132 11.079 -12.285 1.00 58.25 71 ASN A N 1
ATOM 570 C CA . ASN A 1 71 ? 0.768 11.043 -11.135 1.00 58.25 71 ASN A CA 1
ATOM 571 C C . ASN A 1 71 ? 0.670 9.723 -10.342 1.00 58.25 71 ASN A C 1
ATOM 573 O O . ASN A 1 71 ? 1.684 9.093 -10.048 1.00 58.25 71 ASN A O 1
ATOM 577 N N . GLY A 1 72 ? -0.546 9.213 -10.103 1.00 67.25 72 GLY A N 1
ATOM 578 C CA . GLY A 1 72 ? -0.738 7.955 -9.371 1.00 67.25 72 GLY A CA 1
ATOM 579 C C . GLY A 1 72 ? -0.126 6.737 -10.073 1.00 67.25 72 GLY A C 1
ATOM 580 O O . GLY A 1 72 ? 0.468 5.877 -9.427 1.00 67.25 72 GLY A O 1
ATOM 581 N N . HIS A 1 73 ? -0.211 6.666 -11.406 1.00 74.06 73 HIS A N 1
ATOM 582 C CA . HIS A 1 73 ? 0.455 5.609 -12.170 1.00 74.06 73 HIS A CA 1
ATOM 583 C C . HIS A 1 73 ? 1.983 5.735 -12.100 1.00 74.06 73 HIS A C 1
ATOM 585 O O . HIS A 1 73 ? 2.664 4.738 -11.874 1.00 74.06 73 HIS A O 1
ATOM 591 N N . LYS A 1 74 ? 2.525 6.954 -12.227 1.00 76.12 74 LYS A N 1
ATOM 592 C CA . LYS A 1 74 ? 3.967 7.225 -12.114 1.00 76.12 74 LYS A CA 1
ATOM 593 C C . LYS A 1 74 ? 4.521 6.815 -10.747 1.00 76.12 74 LYS A C 1
ATOM 595 O O . LYS A 1 74 ? 5.543 6.135 -10.698 1.00 76.12 74 LYS A O 1
ATOM 600 N N . MET A 1 75 ? 3.822 7.150 -9.661 1.00 83.56 75 MET A N 1
ATOM 601 C CA . MET A 1 75 ? 4.193 6.730 -8.307 1.00 83.56 75 MET A CA 1
ATOM 602 C C . MET A 1 75 ? 4.246 5.200 -8.194 1.00 83.56 75 MET A C 1
ATOM 604 O O . MET A 1 75 ? 5.239 4.656 -7.719 1.00 83.56 75 MET A O 1
ATOM 608 N N . ARG A 1 76 ? 3.239 4.483 -8.717 1.00 85.38 76 ARG A N 1
ATOM 609 C CA . ARG A 1 76 ? 3.225 3.007 -8.701 1.00 85.38 76 ARG A CA 1
ATOM 610 C C . ARG A 1 76 ? 4.400 2.401 -9.453 1.00 85.38 76 ARG A C 1
ATOM 612 O O . ARG A 1 76 ? 4.968 1.410 -8.994 1.00 85.38 76 ARG A O 1
ATOM 619 N N . LEU A 1 77 ? 4.741 2.980 -10.605 1.00 82.12 77 LEU A N 1
ATOM 620 C CA . LEU A 1 77 ? 5.895 2.562 -11.396 1.00 82.12 77 LEU A CA 1
ATOM 621 C C . LEU A 1 77 ? 7.185 2.760 -10.604 1.00 82.12 77 LEU A C 1
ATOM 623 O O . LEU A 1 77 ? 7.920 1.791 -10.436 1.00 82.12 77 LEU A O 1
ATOM 627 N N . LYS A 1 78 ? 7.414 3.960 -10.053 1.00 85.44 78 LYS A N 1
ATOM 628 C CA . LYS A 1 78 ? 8.592 4.243 -9.222 1.00 85.44 78 LYS A CA 1
ATOM 629 C C . LYS A 1 78 ? 8.664 3.301 -8.019 1.00 85.44 78 LYS A C 1
ATOM 631 O O . LYS A 1 78 ? 9.654 2.600 -7.864 1.00 85.44 78 LYS A O 1
ATOM 636 N N . ALA A 1 79 ? 7.599 3.182 -7.226 1.00 88.31 79 ALA A N 1
ATOM 637 C CA . ALA A 1 79 ? 7.548 2.281 -6.070 1.00 88.31 79 ALA A CA 1
ATOM 638 C C . ALA A 1 79 ? 7.882 0.822 -6.442 1.00 88.31 79 ALA A C 1
ATOM 640 O O . ALA A 1 79 ? 8.605 0.128 -5.729 1.00 88.31 79 ALA A O 1
ATOM 641 N N . THR A 1 80 ? 7.402 0.362 -7.600 1.00 89.25 80 THR A N 1
ATOM 642 C CA . THR A 1 80 ? 7.699 -0.982 -8.112 1.00 89.25 80 THR A CA 1
ATOM 643 C C . THR A 1 80 ? 9.150 -1.118 -8.585 1.00 89.25 80 THR A C 1
ATOM 645 O O . THR A 1 80 ? 9.749 -2.173 -8.394 1.00 89.25 80 THR A O 1
ATOM 648 N N . GLN A 1 81 ? 9.746 -0.069 -9.157 1.00 87.88 81 GLN A N 1
ATOM 649 C CA . GLN A 1 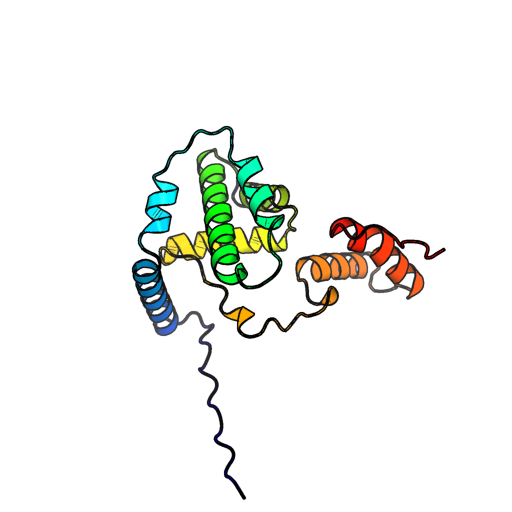81 ? 11.169 -0.048 -9.513 1.00 87.88 81 GLN A CA 1
ATOM 650 C C . GLN A 1 81 ? 12.059 -0.147 -8.277 1.00 87.88 81 GLN A C 1
ATOM 652 O O . GLN A 1 81 ? 12.932 -1.010 -8.232 1.00 87.88 81 GLN A O 1
ATOM 657 N N . TYR A 1 82 ? 11.788 0.658 -7.247 1.00 88.19 82 TYR A N 1
ATOM 658 C CA . TYR A 1 82 ? 12.506 0.579 -5.972 1.00 88.19 82 TYR A CA 1
ATOM 659 C C . TYR A 1 82 ? 12.402 -0.796 -5.336 1.00 88.19 82 TYR A C 1
ATOM 661 O O . TYR A 1 82 ? 13.393 -1.339 -4.854 1.00 88.19 82 TYR A O 1
ATOM 669 N N . TYR A 1 83 ? 11.211 -1.386 -5.384 1.00 92.44 83 TYR A N 1
ATOM 670 C CA . TYR A 1 83 ? 11.007 -2.741 -4.908 1.00 92.44 83 TYR A CA 1
ATOM 671 C C . TYR A 1 83 ? 11.922 -3.746 -5.619 1.00 92.44 83 TYR A C 1
ATOM 673 O O . TYR A 1 83 ? 12.568 -4.546 -4.947 1.00 92.44 83 TYR A O 1
ATOM 681 N N . PHE A 1 84 ? 12.026 -3.699 -6.952 1.00 90.19 84 PHE A N 1
ATOM 682 C CA . PHE A 1 84 ? 12.937 -4.581 -7.689 1.00 90.19 84 PHE A CA 1
ATOM 683 C C . PHE A 1 84 ? 14.410 -4.311 -7.371 1.00 90.19 84 PHE A C 1
ATOM 685 O O . PHE A 1 84 ? 15.151 -5.263 -7.149 1.00 90.19 84 PHE A O 1
ATOM 692 N N . HIS A 1 85 ? 14.811 -3.046 -7.246 1.00 89.56 85 HIS A N 1
ATOM 693 C CA . HIS A 1 85 ? 16.177 -2.674 -6.866 1.00 89.56 85 HIS A CA 1
ATOM 694 C C . HIS A 1 85 ? 16.574 -3.219 -5.486 1.00 89.56 85 HIS A C 1
ATOM 696 O O . HIS A 1 85 ? 17.673 -3.734 -5.295 1.00 89.56 85 HIS A O 1
ATOM 702 N N . LEU A 1 86 ? 15.658 -3.170 -4.515 1.00 90.25 86 LEU A N 1
ATOM 703 C CA . LEU A 1 86 ? 15.877 -3.760 -3.192 1.00 90.25 86 LEU A CA 1
ATOM 704 C C . LEU A 1 86 ? 15.972 -5.292 -3.257 1.00 90.25 86 LEU A C 1
ATOM 706 O O . LEU A 1 86 ? 16.784 -5.884 -2.548 1.00 90.25 86 LEU A O 1
ATOM 710 N N . LEU A 1 87 ? 15.191 -5.946 -4.122 1.00 91.06 87 LEU A N 1
ATOM 711 C CA . LEU A 1 87 ? 15.323 -7.391 -4.334 1.00 91.06 87 LEU A CA 1
ATOM 712 C C . LEU A 1 87 ? 16.683 -7.765 -4.938 1.00 91.06 87 LEU A C 1
ATOM 714 O O . LEU A 1 87 ? 17.267 -8.760 -4.519 1.00 91.06 87 LEU A O 1
ATOM 718 N N . GLU A 1 88 ? 17.197 -6.978 -5.886 1.00 89.31 88 GLU A N 1
ATOM 719 C CA . GLU A 1 88 ? 18.526 -7.188 -6.485 1.00 89.31 88 GLU A CA 1
ATOM 720 C C . GLU A 1 88 ? 19.654 -7.043 -5.457 1.00 89.31 88 GLU A C 1
ATOM 722 O O . GLU A 1 88 ? 20.645 -7.765 -5.518 1.00 89.31 88 GLU A O 1
ATOM 727 N N . ARG A 1 89 ? 19.471 -6.175 -4.456 1.00 87.69 89 ARG A N 1
ATOM 728 C CA . ARG A 1 89 ? 20.382 -6.015 -3.310 1.00 87.69 89 ARG A CA 1
ATOM 729 C C . ARG A 1 89 ? 20.260 -7.119 -2.249 1.00 87.69 89 ARG A C 1
ATOM 731 O O . ARG A 1 89 ? 20.930 -7.051 -1.226 1.00 87.69 89 ARG A O 1
ATOM 738 N N . GLY A 1 90 ? 19.412 -8.126 -2.467 1.00 90.94 90 GLY A N 1
ATOM 739 C CA . GLY A 1 90 ? 19.258 -9.272 -1.568 1.00 90.94 90 GLY A CA 1
ATOM 740 C C . GLY A 1 90 ? 18.249 -9.078 -0.433 1.00 90.94 90 GLY A C 1
ATOM 741 O O . GLY A 1 90 ? 18.135 -9.947 0.432 1.00 90.94 90 GLY A O 1
ATOM 742 N N . HIS A 1 91 ? 17.471 -7.988 -0.421 1.00 90.25 91 HIS A N 1
ATOM 743 C CA . HIS A 1 91 ? 16.415 -7.828 0.579 1.00 90.25 91 HIS A CA 1
ATOM 744 C C . HIS A 1 91 ? 15.286 -8.845 0.363 1.00 90.25 91 HIS A C 1
ATOM 746 O O . HIS A 1 91 ? 14.892 -9.167 -0.762 1.00 90.25 91 HIS A O 1
ATOM 752 N N . SER A 1 92 ? 14.700 -9.330 1.462 1.00 93.75 92 SER A N 1
ATOM 753 C CA . SER A 1 92 ? 13.542 -10.221 1.385 1.00 93.75 92 SER A CA 1
ATOM 754 C C . SER A 1 92 ? 12.328 -9.497 0.792 1.00 93.75 92 SER A C 1
ATOM 756 O O . SER A 1 92 ? 12.145 -8.292 0.960 1.00 93.75 92 SER A O 1
ATOM 758 N N . LYS A 1 93 ? 11.433 -10.240 0.130 1.00 93.25 93 LYS A N 1
ATOM 759 C CA . LYS A 1 93 ? 10.241 -9.668 -0.525 1.00 93.25 93 LYS A CA 1
ATOM 760 C C . LYS A 1 93 ? 9.330 -8.882 0.414 1.00 93.25 93 LYS A C 1
ATOM 762 O O . LYS A 1 93 ? 8.643 -7.983 -0.061 1.00 93.25 93 LYS A O 1
ATOM 767 N N . LEU A 1 94 ? 9.261 -9.269 1.687 1.00 94.06 94 LEU A N 1
ATOM 768 C CA . LEU A 1 94 ? 8.454 -8.575 2.690 1.00 94.06 94 LEU A CA 1
ATOM 769 C C . LEU A 1 94 ? 9.142 -7.280 3.112 1.00 94.06 94 LEU A C 1
ATOM 771 O O . LEU A 1 94 ? 8.531 -6.221 2.980 1.00 94.06 94 LEU A O 1
ATOM 775 N N . ASN A 1 95 ? 10.418 -7.373 3.493 1.00 92.94 95 ASN A N 1
ATOM 776 C CA . ASN A 1 95 ? 11.210 -6.233 3.937 1.00 92.94 95 ASN A CA 1
ATOM 777 C C . ASN A 1 95 ? 11.305 -5.159 2.841 1.00 92.94 95 ASN A C 1
ATOM 779 O O . ASN A 1 95 ? 10.914 -4.020 3.053 1.00 92.94 95 ASN A O 1
ATOM 783 N N . ALA A 1 96 ? 11.655 -5.550 1.611 1.00 93.12 96 ALA A N 1
ATOM 784 C CA . ALA A 1 96 ? 11.737 -4.631 0.475 1.00 93.12 96 ALA A CA 1
ATOM 785 C C . ALA A 1 96 ? 10.423 -3.868 0.228 1.00 93.12 96 ALA A C 1
ATOM 787 O O . ALA A 1 96 ? 10.434 -2.676 -0.057 1.00 93.12 96 ALA A O 1
ATOM 788 N N . SER A 1 97 ? 9.271 -4.540 0.343 1.00 93.25 97 SER A N 1
ATOM 789 C CA . SER A 1 97 ? 7.978 -3.874 0.143 1.00 93.25 97 SER A CA 1
ATOM 790 C C . SER A 1 97 ? 7.605 -2.928 1.278 1.00 93.25 97 SER A C 1
ATOM 792 O O . SER A 1 97 ? 6.925 -1.936 1.033 1.00 93.25 97 SER A O 1
ATOM 794 N N . GLN A 1 98 ? 8.035 -3.246 2.497 1.00 93.00 98 GLN A N 1
ATOM 795 C CA . GLN A 1 98 ? 7.795 -2.429 3.674 1.00 93.00 98 GLN A CA 1
ATOM 796 C C . GLN A 1 98 ? 8.669 -1.173 3.646 1.00 93.00 98 GLN A C 1
ATOM 798 O O . GLN A 1 98 ? 8.125 -0.084 3.759 1.00 93.00 98 GLN A O 1
ATOM 803 N N . MET A 1 99 ? 9.962 -1.305 3.333 1.00 89.94 99 MET A N 1
ATOM 804 C CA . MET A 1 99 ? 10.868 -0.163 3.154 1.00 89.94 99 MET A CA 1
ATOM 805 C C . MET A 1 99 ? 10.340 0.833 2.110 1.00 89.94 99 MET A C 1
ATOM 807 O O . MET A 1 99 ? 10.383 2.038 2.319 1.00 89.94 99 MET A O 1
ATOM 811 N N . VAL A 1 100 ? 9.792 0.347 0.988 1.00 89.69 100 VAL A N 1
ATOM 812 C CA . VAL A 1 100 ? 9.178 1.219 -0.035 1.00 89.69 100 VAL A CA 1
ATOM 813 C C . VAL A 1 100 ? 7.945 1.956 0.486 1.00 89.69 100 VAL A C 1
ATOM 815 O O . VAL A 1 100 ? 7.716 3.098 0.098 1.00 89.69 100 VAL A O 1
ATOM 818 N N . ALA A 1 101 ? 7.142 1.314 1.334 1.00 88.81 101 ALA A N 1
ATOM 819 C CA . ALA A 1 101 ? 5.979 1.953 1.937 1.00 88.81 101 ALA A CA 1
ATOM 820 C C . ALA A 1 101 ? 6.399 3.015 2.961 1.00 88.81 101 ALA A C 1
ATOM 822 O O . ALA A 1 101 ? 5.906 4.136 2.899 1.00 88.81 101 ALA A O 1
ATOM 823 N N . GLU A 1 102 ? 7.363 2.693 3.823 1.00 87.00 102 GLU A N 1
ATOM 824 C CA . GLU A 1 102 ? 7.913 3.600 4.836 1.00 87.00 102 GLU A CA 1
ATOM 825 C C . GLU A 1 102 ? 8.560 4.838 4.203 1.00 87.00 102 GLU A C 1
ATOM 827 O O . GLU A 1 102 ? 8.263 5.950 4.623 1.00 87.00 102 GLU A O 1
ATOM 832 N N . MET A 1 103 ? 9.338 4.678 3.122 1.00 83.62 103 MET A N 1
ATOM 833 C CA . MET A 1 103 ? 9.909 5.810 2.368 1.00 83.62 103 MET A CA 1
ATOM 834 C C . MET A 1 103 ? 8.848 6.784 1.830 1.00 83.62 103 MET A C 1
ATOM 836 O O . MET A 1 103 ? 9.141 7.954 1.602 1.00 83.62 103 MET A O 1
ATOM 840 N N . LEU A 1 104 ? 7.625 6.302 1.607 1.00 79.50 104 LEU A N 1
ATOM 841 C CA . LEU A 1 104 ? 6.495 7.088 1.115 1.00 79.50 104 LEU A CA 1
ATOM 842 C C . LEU A 1 104 ? 5.526 7.505 2.229 1.00 79.50 104 LEU A C 1
ATOM 844 O O . LEU A 1 104 ? 4.436 7.989 1.925 1.00 79.50 104 LEU A O 1
ATOM 848 N N . ASN A 1 105 ? 5.885 7.295 3.501 1.00 80.38 105 ASN A N 1
ATOM 849 C CA . ASN A 1 105 ? 5.004 7.502 4.653 1.00 80.38 105 ASN A CA 1
ATOM 850 C C . ASN A 1 105 ? 3.658 6.760 4.508 1.00 80.38 105 ASN A C 1
ATOM 852 O O . ASN A 1 105 ? 2.598 7.264 4.877 1.00 80.38 105 ASN A O 1
ATOM 856 N N . ARG A 1 106 ? 3.683 5.555 3.923 1.00 79.81 106 ARG A N 1
ATOM 857 C CA . ARG A 1 106 ? 2.508 4.693 3.718 1.00 79.81 106 ARG A CA 1
ATOM 858 C C . ARG A 1 106 ? 2.576 3.436 4.575 1.00 79.81 106 ARG A C 1
ATOM 860 O O . ARG A 1 106 ? 3.646 2.975 4.966 1.00 79.81 106 ARG A O 1
ATOM 867 N N . GLY A 1 107 ? 1.409 2.853 4.837 1.00 80.50 107 GLY A N 1
ATOM 868 C CA . GLY A 1 107 ? 1.278 1.698 5.711 1.00 80.50 107 GLY A CA 1
ATOM 869 C C . GLY A 1 107 ? 1.493 0.345 5.033 1.00 80.50 107 GLY A C 1
ATOM 870 O O . GLY A 1 107 ? 1.840 0.199 3.855 1.00 80.50 107 GLY A O 1
ATOM 871 N N . VAL A 1 108 ? 1.227 -0.702 5.812 1.00 85.75 108 VAL A N 1
ATOM 872 C CA . VAL A 1 108 ? 1.359 -2.107 5.400 1.00 85.75 108 VAL A CA 1
ATOM 873 C C . VAL A 1 108 ? 0.457 -2.441 4.205 1.00 85.75 108 VAL A C 1
ATOM 875 O O . VAL A 1 108 ? 0.804 -3.318 3.402 1.00 85.75 108 VAL A O 1
ATOM 878 N N . TRP A 1 109 ? -0.691 -1.769 4.046 1.00 84.69 109 TRP A N 1
ATOM 879 C CA . TRP A 1 109 ? -1.551 -1.978 2.882 1.00 84.69 109 TRP A CA 1
ATOM 880 C C . TRP A 1 109 ? -0.842 -1.565 1.589 1.00 84.69 109 TRP A C 1
ATOM 882 O O . TRP A 1 109 ? -0.857 -2.312 0.605 1.00 84.69 109 TRP A O 1
ATOM 892 N N . PHE A 1 110 ? -0.117 -0.447 1.606 1.00 85.69 110 PHE A N 1
ATOM 893 C CA . PHE A 1 110 ? 0.660 -0.007 0.454 1.00 85.69 110 PHE A CA 1
ATOM 894 C C . PHE A 1 110 ? 1.773 -1.002 0.101 1.00 85.69 110 PHE A C 1
ATOM 896 O O . PHE A 1 110 ? 1.931 -1.365 -1.066 1.00 85.69 110 PHE A O 1
ATOM 903 N N . ALA A 1 111 ? 2.463 -1.569 1.095 1.00 90.12 111 ALA A N 1
ATOM 904 C CA . ALA A 1 111 ? 3.440 -2.640 0.870 1.00 90.12 111 ALA A CA 1
ATOM 905 C C . ALA A 1 111 ? 2.816 -3.882 0.189 1.00 90.12 111 ALA A C 1
ATOM 907 O O . ALA A 1 111 ? 3.443 -4.551 -0.643 1.00 90.12 111 ALA A O 1
ATOM 908 N N . ARG A 1 112 ? 1.552 -4.214 0.499 1.00 90.94 112 ARG A N 1
ATOM 909 C CA . ARG A 1 112 ? 0.801 -5.273 -0.209 1.00 90.94 112 ARG A CA 1
ATOM 910 C C . ARG A 1 112 ? 0.513 -4.872 -1.654 1.00 90.94 112 ARG A C 1
ATOM 912 O O . ARG A 1 112 ? 0.665 -5.704 -2.554 1.00 90.94 112 ARG A O 1
ATOM 919 N N . CYS A 1 113 ? 0.146 -3.615 -1.881 1.00 87.25 113 CYS A N 1
ATOM 920 C CA . CYS A 1 113 ? -0.071 -3.068 -3.214 1.00 87.25 113 CYS A CA 1
ATOM 921 C C . CYS A 1 113 ? 1.193 -3.130 -4.072 1.00 87.25 113 CYS A C 1
ATOM 923 O O . CYS A 1 113 ? 1.122 -3.675 -5.171 1.00 87.25 113 CYS A O 1
ATOM 925 N N . VAL A 1 114 ? 2.350 -2.714 -3.551 1.00 90.44 114 VAL A N 1
ATOM 926 C CA . VAL A 1 114 ? 3.647 -2.797 -4.246 1.00 90.44 114 VAL A CA 1
ATOM 927 C C . VAL A 1 114 ? 3.947 -4.227 -4.696 1.00 90.44 114 VAL A C 1
ATOM 929 O O . VAL A 1 114 ? 4.251 -4.462 -5.865 1.00 90.44 114 VAL A O 1
ATOM 932 N N . ARG A 1 115 ? 3.766 -5.224 -3.820 1.00 93.06 115 ARG A N 1
ATOM 933 C CA . ARG A 1 115 ? 3.952 -6.641 -4.193 1.00 93.06 115 ARG A CA 1
ATOM 934 C C . ARG A 1 115 ? 2.957 -7.106 -5.259 1.00 93.06 115 ARG A C 1
ATOM 936 O O . ARG A 1 115 ? 3.321 -7.870 -6.155 1.00 93.06 115 ARG A O 1
ATOM 943 N N . SER A 1 116 ? 1.706 -6.656 -5.177 1.00 89.25 116 SER A N 1
ATOM 944 C CA . SER A 1 116 ? 0.674 -6.953 -6.177 1.00 89.25 116 SER A CA 1
ATOM 945 C C . SER A 1 116 ? 1.009 -6.335 -7.539 1.00 89.25 116 SER A C 1
ATOM 947 O O 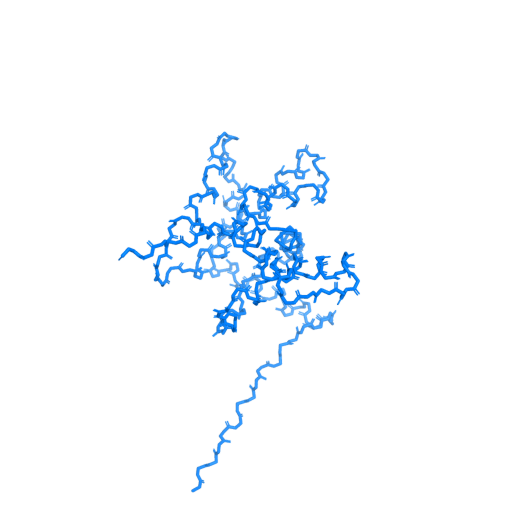. SER A 1 116 ? 0.900 -7.008 -8.567 1.00 89.25 116 SER A O 1
ATOM 949 N N . TRP A 1 117 ? 1.491 -5.089 -7.552 1.00 89.88 117 TRP A N 1
ATOM 950 C CA . TRP A 1 117 ? 1.949 -4.382 -8.746 1.00 89.88 117 TRP A CA 1
ATOM 951 C C . TRP A 1 117 ? 3.174 -5.050 -9.359 1.00 89.88 117 TRP A C 1
ATOM 953 O O . TRP A 1 117 ? 3.146 -5.347 -10.548 1.00 89.88 117 TRP A O 1
ATOM 963 N N . ALA A 1 118 ? 4.184 -5.403 -8.562 1.00 90.38 118 ALA A N 1
ATOM 964 C CA . ALA A 1 118 ? 5.359 -6.139 -9.026 1.00 90.38 118 ALA A CA 1
ATOM 965 C C . ALA A 1 118 ? 4.983 -7.496 -9.649 1.00 90.38 118 ALA A C 1
ATOM 967 O O . ALA A 1 118 ? 5.491 -7.877 -10.705 1.00 90.38 118 ALA A O 1
ATOM 968 N N . LYS A 1 119 ? 4.032 -8.221 -9.041 1.00 90.06 119 LYS A N 1
ATOM 969 C CA . LYS A 1 119 ? 3.498 -9.473 -9.599 1.00 90.06 119 LYS A CA 1
ATOM 970 C C . LYS A 1 119 ? 2.755 -9.241 -10.915 1.00 90.06 119 LYS A C 1
ATOM 972 O O . LYS A 1 119 ? 2.909 -10.027 -11.848 1.00 90.06 119 LYS A O 1
ATOM 977 N N . ALA A 1 120 ? 1.932 -8.198 -10.995 1.00 83.50 120 ALA A N 1
ATOM 978 C CA . ALA A 1 120 ? 1.235 -7.837 -12.225 1.00 83.50 120 ALA A CA 1
ATOM 979 C C . ALA A 1 120 ? 2.227 -7.451 -13.329 1.00 83.50 120 ALA A C 1
ATOM 981 O O . ALA A 1 120 ? 2.105 -7.947 -14.447 1.00 83.50 120 ALA A O 1
ATOM 982 N N . PHE A 1 121 ? 3.259 -6.686 -12.981 1.00 85.81 121 PHE A N 1
ATOM 983 C CA . PHE A 1 121 ? 4.324 -6.300 -13.887 1.00 85.81 121 PHE A CA 1
ATOM 984 C C . PHE A 1 121 ? 5.068 -7.521 -14.436 1.00 85.81 121 PHE A C 1
ATOM 986 O O . PHE A 1 121 ? 5.173 -7.672 -15.647 1.00 85.81 121 PHE A O 1
ATOM 993 N N . LYS A 1 122 ? 5.471 -8.470 -13.583 1.00 84.81 122 LYS A N 1
ATOM 994 C CA . LYS A 1 122 ? 6.117 -9.715 -14.036 1.00 84.81 122 LYS A CA 1
ATOM 995 C C . LYS A 1 122 ? 5.236 -10.540 -14.987 1.00 84.81 122 LYS A C 1
ATOM 997 O O . LYS A 1 122 ? 5.747 -11.182 -15.897 1.00 84.81 122 LYS A O 1
ATOM 1002 N N . ASN A 1 123 ? 3.920 -10.543 -14.774 1.00 82.62 123 ASN A N 1
ATOM 1003 C CA . ASN A 1 123 ? 2.994 -11.374 -15.549 1.00 82.62 123 ASN A CA 1
ATOM 1004 C C . ASN A 1 123 ? 2.534 -10.731 -16.865 1.00 82.62 123 ASN A C 1
ATOM 1006 O O . ASN A 1 123 ? 2.256 -11.443 -17.830 1.00 82.62 123 ASN A O 1
ATOM 1010 N N . TYR A 1 124 ? 2.378 -9.407 -16.886 1.00 80.00 124 TYR A N 1
ATOM 1011 C CA . TYR A 1 124 ? 1.731 -8.682 -17.984 1.00 80.00 124 TYR A CA 1
ATOM 1012 C C . TYR A 1 124 ? 2.618 -7.595 -18.605 1.00 80.00 124 TYR A C 1
ATOM 1014 O O . TYR A 1 124 ? 2.247 -7.035 -19.631 1.00 80.00 124 TYR A O 1
ATOM 1022 N N . GLY A 1 125 ? 3.771 -7.298 -18.001 1.00 76.56 125 GLY A N 1
ATOM 1023 C CA . GLY A 1 125 ?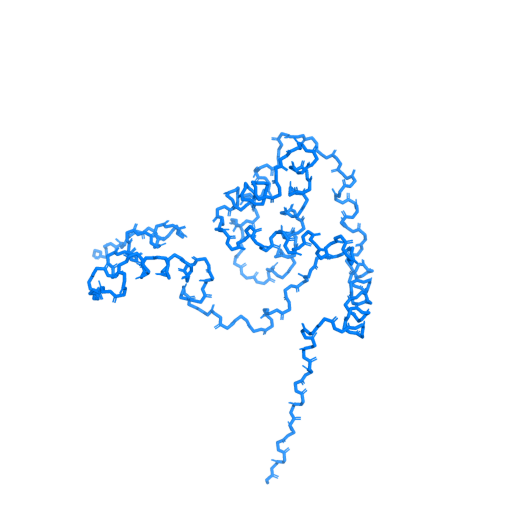 4.683 -6.226 -18.403 1.00 76.56 125 GLY A CA 1
ATOM 1024 C C . GLY A 1 125 ? 4.154 -4.817 -18.122 1.00 76.56 125 GLY A C 1
ATOM 1025 O O . GLY A 1 125 ? 4.703 -3.851 -18.641 1.00 76.56 125 GLY A O 1
ATOM 1026 N N . ASP A 1 126 ? 3.067 -4.676 -17.366 1.00 78.62 126 ASP A N 1
ATOM 1027 C CA . ASP A 1 126 ? 2.470 -3.383 -17.027 1.00 78.62 126 ASP A CA 1
ATOM 1028 C C . ASP A 1 126 ? 1.856 -3.431 -15.625 1.00 78.62 126 ASP A C 1
ATOM 1030 O O . ASP A 1 126 ? 1.513 -4.503 -15.108 1.00 78.62 126 ASP A O 1
ATOM 1034 N N . ILE A 1 127 ? 1.715 -2.262 -15.009 1.00 78.81 127 ILE A N 1
ATOM 1035 C CA . ILE A 1 127 ? 1.094 -2.116 -13.697 1.00 78.81 127 ILE A CA 1
ATOM 1036 C C . ILE A 1 127 ? -0.384 -1.757 -13.885 1.00 78.81 127 ILE A C 1
ATOM 1038 O O . ILE A 1 127 ? -0.729 -0.942 -14.741 1.00 78.81 127 ILE A O 1
ATOM 1042 N N . PRO A 1 128 ? -1.305 -2.329 -13.087 1.00 71.25 128 PRO A N 1
ATOM 1043 C CA . PRO A 1 128 ? -2.704 -1.951 -13.155 1.00 71.25 128 PRO A CA 1
ATOM 1044 C C . PRO A 1 128 ? -2.897 -0.444 -12.937 1.00 71.25 128 PRO A C 1
ATOM 1046 O O . PRO A 1 128 ? -2.653 0.087 -11.846 1.00 71.25 128 PRO A O 1
ATOM 1049 N N . LYS A 1 129 ? -3.408 0.234 -13.969 1.00 67.12 129 LYS A N 1
ATOM 1050 C CA . LYS A 1 129 ? -3.974 1.579 -13.834 1.00 67.12 129 LYS A CA 1
ATOM 1051 C C . LYS A 1 129 ? -5.148 1.537 -12.863 1.00 67.12 129 LYS A C 1
ATOM 1053 O O . LYS A 1 129 ? -5.930 0.577 -12.858 1.00 67.12 129 LYS A O 1
ATOM 1058 N N . ASP A 1 130 ? -5.250 2.562 -12.024 1.00 59.53 130 ASP A N 1
ATOM 1059 C CA . ASP A 1 130 ? -6.374 2.682 -11.109 1.00 59.53 130 ASP A CA 1
ATOM 1060 C C . ASP A 1 130 ? -7.646 3.036 -11.867 1.00 59.53 130 ASP A C 1
ATOM 1062 O O . ASP A 1 130 ? -7.987 4.198 -12.031 1.00 59.53 130 ASP A O 1
ATOM 1066 N N . ASN A 1 131 ? -8.379 2.029 -12.328 1.00 50.34 131 ASN A N 1
ATOM 1067 C CA . ASN A 1 131 ? -9.696 2.288 -12.902 1.00 50.34 131 ASN A CA 1
ATOM 1068 C C . ASN A 1 131 ? -10.743 2.562 -11.803 1.00 50.34 131 ASN A C 1
ATOM 1070 O O . ASN A 1 131 ? -11.895 2.828 -12.130 1.00 50.34 131 ASN A O 1
ATOM 1074 N N . ARG A 1 132 ? -10.392 2.454 -10.505 1.00 43.25 132 ARG A N 1
ATOM 1075 C CA . ARG A 1 132 ? -11.352 2.626 -9.403 1.00 43.25 132 ARG A CA 1
ATOM 1076 C C . ARG A 1 132 ? -11.689 4.095 -9.149 1.00 43.25 132 ARG A C 1
ATOM 1078 O O . ARG A 1 132 ? -12.703 4.358 -8.520 1.00 43.25 132 ARG A O 1
ATOM 1085 N N . ARG A 1 133 ? -10.910 5.049 -9.673 1.00 40.78 133 ARG A N 1
ATOM 1086 C CA . ARG A 1 133 ? -11.161 6.490 -9.491 1.00 40.78 133 ARG A CA 1
ATOM 1087 C C . ARG A 1 133 ? -12.036 7.153 -10.551 1.00 40.78 133 ARG A C 1
ATOM 1089 O O . ARG A 1 133 ? -12.246 8.352 -10.446 1.00 40.78 133 ARG A O 1
ATOM 1096 N N . GLN A 1 134 ? -12.646 6.414 -11.486 1.00 42.47 134 GLN A N 1
ATOM 1097 C CA . GLN A 1 134 ? -13.789 7.004 -12.200 1.00 42.47 134 GLN A CA 1
ATOM 1098 C C . GLN A 1 134 ? -14.940 7.322 -11.218 1.00 42.47 134 GLN A C 1
ATOM 1100 O O . GLN A 1 134 ? -15.761 8.186 -11.496 1.00 42.47 134 GLN A O 1
ATOM 1105 N N . TYR A 1 135 ? -14.927 6.693 -10.029 1.00 44.69 135 TYR A N 1
ATOM 1106 C CA . TYR A 1 135 ? -15.692 7.094 -8.850 1.00 44.69 135 TYR A CA 1
ATOM 1107 C C . TYR A 1 135 ? -14.850 6.871 -7.583 1.00 44.69 135 TYR A C 1
ATOM 1109 O O . TYR A 1 135 ? -14.904 5.799 -6.980 1.00 44.69 135 TYR A O 1
ATOM 1117 N N . PHE A 1 136 ? -14.059 7.862 -7.162 1.00 41.06 136 PHE A N 1
ATOM 1118 C CA . PHE A 1 136 ? -13.523 7.885 -5.797 1.00 41.06 136 PHE A CA 1
ATOM 1119 C C . PHE A 1 136 ? -14.724 7.992 -4.841 1.00 41.06 136 PHE A C 1
ATOM 1121 O O . PHE A 1 136 ? -15.300 9.061 -4.691 1.00 41.06 136 PHE A O 1
ATOM 1128 N N . LYS A 1 137 ? -15.190 6.862 -4.295 1.00 49.12 137 LYS A N 1
ATOM 1129 C CA . LYS A 1 137 ? -16.345 6.819 -3.380 1.00 49.12 137 LYS A CA 1
ATOM 1130 C C . LYS A 1 137 ? -15.975 7.040 -1.914 1.00 49.12 137 LYS A C 1
ATOM 1132 O O . LYS A 1 137 ? -16.877 7.091 -1.091 1.00 49.12 137 LYS A O 1
ATOM 1137 N N . GLY A 1 138 ? -14.686 7.146 -1.603 1.00 49.50 138 GLY A N 1
ATOM 1138 C CA . GLY A 1 138 ? -14.221 7.432 -0.255 1.00 49.50 138 GLY A CA 1
ATOM 1139 C C . GLY A 1 138 ? -13.950 8.916 -0.097 1.00 49.50 138 GLY A C 1
ATOM 1140 O O . GLY A 1 138 ? -12.825 9.350 -0.293 1.00 49.50 138 GLY A O 1
ATOM 1141 N N . SER A 1 139 ? -14.975 9.715 0.183 1.00 57.00 139 SER A N 1
ATOM 1142 C CA . SER A 1 139 ? -14.792 11.136 0.509 1.00 57.00 139 SER A CA 1
ATOM 1143 C C . SER A 1 139 ? -14.339 11.346 1.958 1.00 57.00 139 SER A C 1
ATOM 1145 O O . SER A 1 139 ? -14.146 12.488 2.364 1.00 57.00 139 SER A O 1
ATOM 1147 N N . SER A 1 140 ? -14.204 10.272 2.747 1.00 66.44 140 SER A N 1
ATOM 1148 C CA . SER A 1 140 ? -13.965 10.334 4.185 1.00 66.44 140 SER A CA 1
ATOM 1149 C C . SER A 1 140 ? -12.683 9.616 4.611 1.00 66.44 140 SER A C 1
ATOM 1151 O O . SER A 1 140 ? -12.250 8.645 3.994 1.00 66.44 140 SER A O 1
ATOM 1153 N N . LEU A 1 141 ? -12.111 10.076 5.724 1.00 70.06 141 LEU A N 1
ATOM 1154 C CA . LEU A 1 141 ? -10.976 9.461 6.419 1.00 70.06 141 LEU A CA 1
ATOM 1155 C C . LEU A 1 141 ? -11.209 7.971 6.737 1.00 70.06 141 LEU A C 1
ATOM 1157 O O . LEU A 1 141 ? -10.288 7.166 6.760 1.00 70.06 141 LEU A O 1
ATOM 1161 N N . ILE A 1 142 ? -12.465 7.596 6.971 1.00 73.38 142 ILE A N 1
ATOM 1162 C CA . ILE A 1 142 ? -12.866 6.246 7.375 1.00 73.38 142 ILE A CA 1
ATOM 1163 C C . ILE A 1 142 ? -12.783 5.264 6.195 1.00 73.38 142 ILE A C 1
ATOM 1165 O O . ILE A 1 142 ? -12.678 4.057 6.402 1.00 73.38 142 ILE A O 1
ATOM 1169 N N . ASP A 1 143 ? -12.791 5.757 4.956 1.00 72.38 143 ASP A N 1
ATOM 1170 C CA . ASP A 1 143 ? -12.707 4.925 3.752 1.00 72.38 143 ASP A CA 1
ATOM 1171 C C . ASP A 1 143 ? -11.265 4.549 3.370 1.00 72.38 143 ASP A C 1
ATOM 1173 O O . ASP A 1 143 ? -11.059 3.749 2.455 1.00 72.38 143 ASP A O 1
ATOM 1177 N N . ASP A 1 144 ? -10.264 5.113 4.051 1.00 72.81 144 ASP A N 1
ATOM 1178 C CA . ASP A 1 144 ? -8.860 4.790 3.817 1.00 72.81 144 ASP A CA 1
ATOM 1179 C C . ASP A 1 144 ? -8.506 3.417 4.419 1.00 72.81 144 ASP A C 1
ATOM 1181 O O . ASP A 1 144 ? -8.717 3.153 5.604 1.00 72.81 144 ASP A O 1
ATOM 1185 N N . GLU A 1 145 ? -7.955 2.520 3.597 1.00 73.94 145 GLU A N 1
ATOM 1186 C CA . GLU A 1 145 ? -7.660 1.137 3.986 1.00 73.94 145 GLU A CA 1
ATOM 1187 C C . GLU A 1 145 ? -6.554 1.021 5.054 1.00 73.94 145 GLU A C 1
ATOM 1189 O O . GLU A 1 145 ? -6.599 0.091 5.864 1.00 73.94 145 GLU A O 1
ATOM 1194 N N . ASP A 1 146 ? -5.580 1.939 5.101 1.00 71.81 146 ASP A N 1
ATOM 1195 C CA . ASP A 1 146 ? -4.553 1.952 6.154 1.00 71.81 146 ASP A CA 1
ATOM 1196 C C . ASP A 1 146 ? -5.161 2.417 7.489 1.00 71.81 146 ASP A C 1
ATOM 1198 O O . ASP A 1 146 ? -4.853 1.860 8.548 1.00 71.81 146 ASP A O 1
ATOM 1202 N N . ILE A 1 147 ? -6.088 3.376 7.444 1.00 81.00 147 ILE A N 1
ATOM 1203 C CA . ILE A 1 147 ? -6.815 3.873 8.622 1.00 81.00 147 ILE A CA 1
ATOM 1204 C C . ILE A 1 147 ? -7.762 2.801 9.155 1.00 81.00 147 ILE A C 1
ATOM 1206 O O . ILE A 1 147 ? -7.737 2.497 10.348 1.00 81.00 147 ILE A O 1
ATOM 1210 N N . GLN A 1 148 ? -8.527 2.149 8.278 1.00 83.44 148 GLN A N 1
ATOM 1211 C CA . GLN A 1 148 ? -9.362 1.005 8.644 1.00 83.44 148 GLN A CA 1
ATOM 1212 C C . GLN A 1 148 ? -8.540 -0.108 9.290 1.00 83.44 148 GLN A C 1
ATOM 1214 O O . GLN A 1 148 ? -8.992 -0.726 10.252 1.00 83.44 148 GLN A O 1
ATOM 1219 N N . LEU A 1 149 ? -7.325 -0.361 8.795 1.00 82.69 149 LEU A N 1
ATOM 1220 C CA . LEU A 1 149 ? -6.448 -1.372 9.372 1.00 82.69 149 LEU A CA 1
ATOM 1221 C C . LEU A 1 149 ? -5.996 -0.996 10.790 1.00 82.69 149 LEU A C 1
ATOM 1223 O O . LEU A 1 149 ? -5.992 -1.866 11.666 1.00 82.69 149 LEU A O 1
ATOM 1227 N N . LYS A 1 150 ? -5.653 0.276 11.032 1.00 84.88 150 LYS A N 1
ATOM 1228 C CA . LYS A 1 150 ? -5.305 0.782 12.371 1.00 84.88 150 LYS A CA 1
ATOM 1229 C C . LYS A 1 150 ? -6.494 0.682 13.324 1.00 84.88 150 LYS A C 1
ATOM 1231 O O . LYS A 1 150 ? -6.370 0.061 14.376 1.00 84.88 150 LYS A O 1
ATOM 1236 N N . VAL A 1 151 ? -7.661 1.176 12.906 1.00 87.31 151 VAL A N 1
ATOM 1237 C CA . VAL A 1 151 ? -8.915 1.095 13.674 1.00 87.31 151 VAL A CA 1
ATOM 1238 C C . VAL A 1 151 ? -9.260 -0.357 14.007 1.00 87.31 151 VAL A C 1
ATOM 1240 O O . VAL A 1 151 ? -9.504 -0.691 15.162 1.00 87.31 151 VAL A O 1
ATOM 1243 N N . ALA A 1 152 ? -9.230 -1.255 13.022 1.00 86.56 152 ALA A N 1
ATOM 1244 C CA . ALA A 1 152 ? -9.524 -2.668 13.239 1.00 86.56 152 ALA A CA 1
ATOM 1245 C C . ALA A 1 152 ? -8.517 -3.340 14.186 1.00 86.56 152 ALA A C 1
ATOM 1247 O O . ALA A 1 152 ? -8.902 -4.221 14.953 1.00 86.56 152 ALA A O 1
ATOM 1248 N N . SER A 1 153 ? -7.241 -2.948 14.137 1.00 87.62 153 SER A N 1
ATOM 1249 C CA . SER A 1 153 ? -6.213 -3.479 15.041 1.00 87.62 153 SER A CA 1
ATOM 1250 C C . SER A 1 153 ? -6.462 -3.036 16.481 1.00 87.62 153 SER A C 1
ATOM 1252 O O . SER A 1 153 ? -6.472 -3.886 17.369 1.00 87.62 153 SER A O 1
ATOM 1254 N N . TYR A 1 154 ? -6.766 -1.754 16.691 1.00 89.75 154 TYR A N 1
ATOM 1255 C CA . TYR A 1 154 ? -7.137 -1.203 17.995 1.00 89.75 154 TYR A CA 1
ATOM 1256 C C . TYR A 1 154 ? -8.372 -1.903 18.580 1.00 89.75 154 TYR A C 1
ATOM 1258 O O . TYR A 1 154 ? -8.330 -2.447 19.682 1.00 89.75 154 TYR A O 1
ATOM 1266 N N . LEU A 1 155 ? -9.452 -2.006 17.799 1.00 89.69 155 LEU A N 1
ATOM 1267 C CA . LEU A 1 155 ? -10.680 -2.669 18.248 1.00 89.69 155 LEU A CA 1
ATOM 1268 C C . LEU A 1 155 ? -10.443 -4.136 18.633 1.00 89.69 155 LEU A C 1
ATOM 1270 O O . LEU A 1 155 ? -11.004 -4.616 19.615 1.00 89.69 155 LEU A O 1
ATOM 1274 N N . ARG A 1 156 ? -9.583 -4.854 17.898 1.00 90.00 156 ARG A N 1
ATOM 1275 C CA . ARG A 1 156 ? -9.219 -6.241 18.231 1.00 90.00 156 ARG A CA 1
ATOM 1276 C C . ARG A 1 156 ? -8.408 -6.341 19.518 1.00 90.00 156 ARG A C 1
ATOM 1278 O O . ARG A 1 156 ? -8.652 -7.261 20.293 1.00 90.00 156 ARG A O 1
ATOM 1285 N N . GLN A 1 157 ? -7.465 -5.427 19.744 1.00 91.00 157 GLN A N 1
ATOM 1286 C CA . GLN A 1 157 ? -6.662 -5.393 20.971 1.00 91.00 157 GLN A CA 1
ATOM 1287 C C . GLN A 1 157 ? -7.544 -5.184 22.206 1.00 91.00 157 GLN A C 1
ATOM 1289 O O . GLN A 1 157 ? -7.375 -5.882 23.203 1.00 91.00 157 GLN A O 1
ATOM 1294 N N . HIS A 1 158 ? -8.548 -4.315 22.097 1.00 89.06 158 HIS A N 1
ATOM 1295 C CA . HIS A 1 158 ? -9.522 -4.053 23.157 1.00 89.06 158 HIS A CA 1
ATOM 1296 C C . HIS A 1 158 ? -10.717 -5.018 23.163 1.00 89.06 158 HIS A C 1
ATOM 1298 O O . HIS A 1 158 ? -11.684 -4.793 23.881 1.00 89.06 158 HIS A O 1
ATOM 1304 N N . LYS A 1 159 ? -10.683 -6.102 22.369 1.00 89.62 159 LYS A N 1
ATOM 1305 C CA . LYS A 1 159 ? -11.774 -7.092 22.261 1.00 89.62 159 LYS A CA 1
ATOM 1306 C C . LYS A 1 159 ? -13.155 -6.467 21.999 1.00 89.62 159 LYS A C 1
ATOM 1308 O O . LYS A 1 159 ? -14.166 -7.023 22.414 1.00 89.62 159 LYS A O 1
ATOM 1313 N N . PHE A 1 160 ? -13.194 -5.345 21.283 1.00 84.88 160 PHE A N 1
ATOM 1314 C CA . PHE A 1 160 ? -14.394 -4.548 21.006 1.00 84.88 160 PHE A CA 1
ATOM 1315 C C . PHE A 1 160 ? -15.082 -3.939 22.241 1.00 84.88 160 PHE A C 1
ATOM 1317 O O . PHE A 1 160 ? -16.156 -3.359 22.098 1.00 84.88 160 PHE A O 1
ATOM 1324 N N . ASP A 1 161 ? -14.456 -4.003 23.418 1.00 87.88 161 ASP A N 1
ATOM 1325 C CA . ASP A 1 161 ? -14.921 -3.346 24.639 1.00 87.88 161 ASP A CA 1
ATOM 1326 C C . ASP A 1 161 ? -14.319 -1.936 24.723 1.00 87.88 161 ASP A C 1
ATOM 1328 O O . ASP A 1 161 ? -13.295 -1.690 25.364 1.00 87.88 161 ASP A O 1
ATOM 1332 N N . VAL A 1 162 ? -14.886 -1.020 23.934 1.00 86.69 162 VAL A N 1
ATOM 1333 C CA . VAL A 1 162 ? -14.365 0.340 23.753 1.00 86.69 162 VAL A CA 1
ATOM 1334 C C . VAL A 1 162 ? -15.486 1.355 23.950 1.00 86.69 162 VAL A C 1
ATOM 1336 O O . VAL A 1 162 ? -16.480 1.357 23.225 1.00 86.69 162 VAL A O 1
ATOM 1339 N N . THR A 1 163 ? -15.294 2.269 24.899 1.00 92.31 163 THR A N 1
ATOM 1340 C CA . THR A 1 163 ? -16.176 3.419 25.118 1.00 92.31 163 THR A CA 1
ATOM 1341 C C . THR A 1 163 ? -15.974 4.472 24.027 1.00 92.31 163 THR A C 1
ATOM 1343 O O . THR A 1 163 ? -14.869 4.673 23.528 1.00 92.31 163 THR A O 1
ATOM 1346 N N . VAL A 1 164 ? -17.021 5.229 23.690 1.00 89.12 164 VAL A N 1
ATOM 1347 C CA . VAL A 1 164 ? -16.938 6.306 22.684 1.00 89.12 164 VAL A CA 1
ATOM 1348 C C . VAL A 1 164 ? -15.793 7.287 22.987 1.00 89.12 164 VAL A C 1
ATOM 1350 O O . VAL A 1 164 ? -15.043 7.644 22.084 1.00 89.12 164 VAL A O 1
ATOM 1353 N N . ASN A 1 165 ? -15.590 7.658 24.257 1.00 89.12 165 ASN A N 1
ATOM 1354 C CA . ASN A 1 165 ? -14.502 8.559 24.654 1.00 89.12 165 ASN A CA 1
ATOM 1355 C C . ASN A 1 165 ? -13.108 7.974 24.407 1.00 89.12 165 ASN A C 1
ATOM 1357 O O . ASN A 1 165 ? -12.241 8.686 23.908 1.00 89.12 165 ASN A O 1
ATOM 1361 N N . SER A 1 166 ? -12.877 6.698 24.733 1.00 88.06 166 SER A N 1
ATOM 1362 C CA . SER A 1 166 ? -11.561 6.087 24.518 1.00 88.06 166 SER A CA 1
ATOM 1363 C C . SER A 1 166 ? -11.252 5.951 23.029 1.00 88.06 166 SER A C 1
ATOM 1365 O O . SER A 1 166 ? -10.123 6.202 22.617 1.00 88.06 166 SER A O 1
ATOM 1367 N N . PHE A 1 167 ? -12.266 5.661 22.208 1.00 89.44 167 PHE A N 1
ATOM 1368 C CA . PHE A 1 167 ? -12.112 5.662 20.757 1.00 89.44 167 PHE A CA 1
ATOM 1369 C C . PHE A 1 167 ? -11.805 7.059 20.200 1.00 89.44 167 PHE A C 1
ATOM 1371 O O . PHE A 1 167 ? -10.903 7.205 19.379 1.00 89.44 167 PHE A O 1
ATOM 1378 N N . CYS A 1 168 ? -12.510 8.098 20.662 1.00 87.94 168 CYS A N 1
ATOM 1379 C CA . CYS A 1 168 ? -12.226 9.481 20.272 1.00 87.94 168 CYS A CA 1
ATOM 1380 C C . CYS A 1 168 ? -10.791 9.892 20.628 1.00 87.94 168 CYS A C 1
ATOM 1382 O O . CYS A 1 168 ? -10.127 10.527 19.809 1.00 87.94 168 CYS A O 1
ATOM 1384 N N . ASN A 1 169 ? -10.299 9.505 21.809 1.00 88.62 169 ASN A N 1
ATOM 1385 C CA . ASN A 1 169 ? -8.916 9.768 22.211 1.00 88.62 169 ASN A CA 1
ATOM 1386 C C . ASN A 1 169 ? -7.931 9.070 21.269 1.00 88.62 169 ASN A C 1
ATOM 1388 O O . ASN A 1 169 ? -7.066 9.732 20.712 1.00 88.62 169 ASN A O 1
ATOM 1392 N N . PHE A 1 170 ? -8.135 7.782 20.981 1.00 89.06 170 PHE A N 1
ATOM 1393 C CA . PHE A 1 170 ? -7.308 7.035 20.028 1.00 89.06 170 PHE A CA 1
ATOM 1394 C C . PHE A 1 170 ? -7.274 7.679 18.630 1.00 89.06 170 PHE A C 1
ATOM 1396 O O . PHE A 1 170 ? -6.212 7.808 18.021 1.00 89.06 170 PHE A O 1
ATOM 1403 N N . VAL A 1 171 ? -8.420 8.131 18.111 1.00 87.00 171 VAL A N 1
ATOM 1404 C CA . VAL A 1 171 ? -8.459 8.798 16.800 1.00 87.00 171 VAL A CA 1
ATOM 1405 C C . VAL A 1 171 ? -7.651 10.100 16.822 1.00 87.00 171 VAL A C 1
ATOM 1407 O O . VAL A 1 171 ? -6.868 10.335 15.902 1.00 87.00 171 VAL A O 1
ATOM 1410 N N . ASN A 1 172 ? -7.808 10.922 17.862 1.00 85.69 172 ASN A N 1
ATOM 1411 C CA . ASN A 1 172 ? -7.122 12.213 17.969 1.00 85.69 172 ASN A CA 1
ATOM 1412 C C . ASN A 1 172 ? -5.621 12.082 18.271 1.00 85.69 172 ASN A C 1
ATOM 1414 O O . ASN A 1 172 ? -4.834 12.884 17.780 1.00 85.69 172 ASN A O 1
ATOM 1418 N N . GLU A 1 173 ? -5.222 11.094 19.069 1.00 86.00 173 GLU A N 1
ATOM 1419 C CA . GLU A 1 173 ? -3.838 10.926 19.525 1.00 86.00 173 GLU A CA 1
ATOM 1420 C C . GLU A 1 173 ? -2.995 10.076 18.569 1.00 86.00 173 GLU A C 1
ATOM 1422 O O . GLU A 1 173 ? -1.805 10.337 18.415 1.00 86.00 173 GLU A O 1
ATOM 1427 N N . GLU A 1 174 ? -3.587 9.089 17.888 1.00 84.06 174 GLU A N 1
ATOM 1428 C CA . GLU A 1 174 ? -2.836 8.181 17.012 1.00 84.06 174 GLU A CA 1
ATOM 1429 C C . GLU A 1 174 ? -3.176 8.339 15.528 1.00 84.06 174 GLU A C 1
ATOM 1431 O O . GLU A 1 174 ? -2.276 8.392 14.683 1.00 84.06 174 GLU A O 1
ATOM 1436 N N . ILE A 1 175 ? -4.464 8.400 15.169 1.00 83.94 175 ILE A N 1
ATOM 1437 C CA . ILE A 1 175 ? -4.863 8.388 13.755 1.00 83.94 175 ILE A CA 1
ATOM 1438 C C . ILE A 1 175 ? -4.578 9.730 13.087 1.00 83.94 175 ILE A C 1
ATOM 1440 O O . ILE A 1 175 ? -3.862 9.742 12.084 1.00 83.94 175 ILE A O 1
ATOM 1444 N N . LEU A 1 176 ? -5.094 10.841 13.622 1.00 82.38 176 LEU A N 1
ATOM 1445 C CA . LEU A 1 176 ? -4.922 12.167 13.015 1.00 82.38 176 LEU A CA 1
ATOM 1446 C C . LEU A 1 176 ? -3.441 12.571 12.877 1.00 82.38 176 LEU A C 1
ATOM 1448 O O . LEU A 1 176 ? -3.046 12.935 11.761 1.00 82.38 176 LEU A O 1
ATOM 1452 N N . PRO A 1 177 ? -2.583 12.404 13.907 1.00 82.25 177 PRO A N 1
ATOM 1453 C CA . PRO A 1 177 ? -1.170 12.760 13.793 1.00 82.25 177 PRO A CA 1
ATOM 1454 C C . PRO A 1 177 ? -0.438 11.900 12.765 1.00 82.25 177 PRO A C 1
ATOM 1456 O O . PRO A 1 177 ? 0.407 12.396 12.026 1.00 82.25 177 PRO A O 1
ATOM 1459 N N . SER A 1 178 ? -0.811 10.624 12.630 1.00 74.44 178 SER A N 1
ATOM 1460 C CA . SER A 1 178 ? -0.194 9.735 11.639 1.00 74.44 178 SER A CA 1
ATOM 1461 C C . SER A 1 178 ? -0.483 10.102 10.179 1.00 74.44 178 SER A C 1
ATOM 1463 O O . SER A 1 178 ? 0.143 9.552 9.276 1.00 74.44 178 SER A O 1
ATOM 1465 N N . ILE A 1 179 ? -1.435 11.008 9.951 1.00 72.50 179 ILE A N 1
ATOM 1466 C CA . ILE A 1 179 ? -1.849 11.501 8.632 1.00 72.50 179 ILE A CA 1
ATOM 1467 C C . ILE A 1 179 ? -1.336 12.938 8.418 1.00 72.50 179 ILE A C 1
ATOM 1469 O O . ILE A 1 179 ? -1.533 13.516 7.352 1.00 72.50 179 ILE A O 1
ATOM 1473 N N . GLY A 1 180 ? -0.641 13.511 9.409 1.00 71.00 180 GLY A N 1
ATOM 1474 C CA . GLY A 1 180 ? -0.136 14.884 9.372 1.00 71.00 180 GLY A CA 1
ATOM 1475 C C . GLY A 1 180 ? -1.206 15.938 9.658 1.00 71.00 180 GLY A C 1
ATOM 1476 O O . GLY A 1 180 ? -1.018 17.102 9.320 1.00 71.00 180 GLY A O 1
ATOM 1477 N N . ILE A 1 181 ? -2.339 15.546 10.253 1.00 71.81 181 ILE A N 1
ATOM 1478 C CA . ILE A 1 181 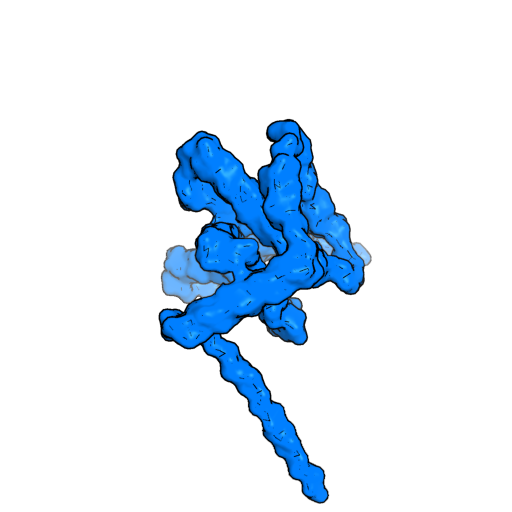? -3.351 16.493 10.725 1.00 71.81 181 ILE A CA 1
ATOM 1479 C C . ILE A 1 181 ? -2.994 16.834 12.171 1.00 71.81 181 ILE A C 1
ATOM 1481 O O . ILE A 1 181 ? -3.282 16.067 13.089 1.00 71.81 181 ILE A O 1
ATOM 1485 N N . GLU A 1 182 ? -2.313 17.961 12.362 1.00 67.12 182 GLU A N 1
ATOM 1486 C CA . GLU A 1 182 ? -1.963 18.453 13.694 1.00 67.12 182 GLU A CA 1
ATOM 1487 C C . GLU A 1 182 ? -3.203 18.964 14.450 1.00 67.12 182 GLU A C 1
ATOM 1489 O O . GLU A 1 182 ? -4.188 19.423 13.864 1.00 67.12 182 GLU A O 1
ATOM 1494 N N . ASN A 1 183 ? -3.166 18.823 15.777 1.00 63.66 183 ASN A N 1
ATOM 1495 C CA . ASN A 1 183 ? -4.308 19.018 16.666 1.00 63.66 183 ASN A CA 1
ATOM 1496 C C . ASN A 1 183 ? -4.867 20.454 16.659 1.00 63.66 183 ASN A C 1
ATOM 1498 O O . ASN A 1 183 ? -4.141 21.423 16.462 1.00 63.66 183 ASN A O 1
ATOM 1502 N N . LYS A 1 184 ? -6.182 20.543 16.931 1.00 58.78 184 LYS A N 1
ATOM 1503 C CA . LYS A 1 184 ? -7.044 21.741 17.025 1.00 58.78 184 LYS A CA 1
ATOM 1504 C C . LYS A 1 184 ? -6.299 23.083 17.082 1.00 58.78 184 LYS A C 1
ATOM 1506 O O . LYS A 1 184 ? -5.776 23.473 18.122 1.00 58.78 184 LYS A O 1
ATOM 1511 N N . THR A 1 185 ? -6.435 23.872 16.019 1.00 53.72 185 THR A N 1
ATOM 1512 C CA . THR A 1 185 ? -6.306 25.329 16.114 1.00 53.72 185 THR A CA 1
ATOM 1513 C C . THR A 1 185 ? -7.379 25.858 17.062 1.00 53.72 185 THR A C 1
ATOM 1515 O O . THR A 1 185 ? -8.572 25.797 16.756 1.00 53.72 185 THR A O 1
ATOM 1518 N N . THR A 1 186 ? -6.970 26.374 18.220 1.00 56.81 186 THR A N 1
ATOM 1519 C CA . THR A 1 186 ? -7.850 27.159 19.087 1.00 56.81 186 THR A CA 1
ATOM 1520 C C . THR A 1 186 ? -8.211 28.438 18.338 1.00 56.81 186 THR A C 1
ATOM 1522 O O . THR A 1 186 ? -7.366 29.317 18.175 1.00 56.81 186 THR A O 1
ATOM 1525 N N . ILE A 1 187 ? -9.442 28.524 17.832 1.00 61.59 187 ILE A N 1
ATOM 1526 C CA . ILE A 1 187 ? -9.976 29.772 17.283 1.00 61.59 187 ILE A CA 1
ATOM 1527 C C . ILE A 1 187 ? -10.073 30.743 18.466 1.00 61.59 187 ILE A C 1
ATOM 1529 O O . ILE A 1 187 ? -10.780 30.456 19.432 1.00 61.59 187 ILE A O 1
ATOM 1533 N N . ARG A 1 188 ? -9.272 31.811 18.422 1.00 42.03 188 ARG A N 1
ATOM 1534 C CA . ARG A 1 188 ? -9.308 32.919 19.384 1.00 42.03 188 ARG A CA 1
ATOM 1535 C C . ARG A 1 188 ? -10.478 33.845 19.101 1.00 42.03 188 ARG A C 1
ATOM 1537 O O . ARG A 1 188 ? -10.773 34.045 17.902 1.00 42.03 188 ARG A O 1
#

Organism: Rhizophagus irregularis (strain DAOM 197198w) (NCBI:txid1432141)